Protein AF-A0A3M0Y3H7-F1 (afdb_monomer_lite)

Secondary structure (DSSP, 8-state):
-HHHHHHHHHHHHHHHHHHHHHHHHHHTT-HHHHHHHHHHHHHHHHHHIIIIIHHHHHHHHHHHHTTT--SHHHHHHHHHHHHHHHHHTT-HHHHHHHHHHHHHHHHHHHSSS-HHHHHHHHHHHHHHHHTS-HHHHHHHHHS-HHHHHHHHHHHHHHT--HHHHHHHHHHHTSTT-GGGGS-HHHHHHHHHHHHHHEE-TT-SSEEE----TT-TTSHHHHHHHTT-BEE---TTHHHHHHHHHHHTT--TTHHIIIIIHHHHHHHHHHT--EEESS-TT-TTTSSSSHHHHHHHHHHHTT-EE--SS-EEETTEEEEEEE---

Sequence (325 aa):
MRGGIDGYAYGLRSTWELVRNTGSSLVRGDWEGVRRYGGALLEGVVKGWVWGGIRTAVQLAWGAVKMSTPIGLFETVPAWWHAIQDARAGKRGGWDVALTSLFLAANLLGIYGGVNYGVKTANEFRAFSDTLSPAAQSQYISLNTLEQFRLFRTVRAVDAPPEAVEFYLEQTARPGSPLGELPMAEALRVSTLARQAVQNPQAEAVLIGKYFKNSSLSYEQLGEDLTYTHLNLKEPYWGEFKGIVSEYNLGEGTWWELVNRPFIEEVAQSGKPVYVNVNPEDPVAFGTGNLHSEIQLLQEFGYELVSEQPVTVNGVELWIMMPPK

Structure (mmCIF, N/CA/C/O backbone):
data_AF-A0A3M0Y3H7-F1
#
_entry.id   AF-A0A3M0Y3H7-F1
#
loop_
_atom_site.group_PDB
_atom_site.id
_atom_site.type_symbol
_atom_site.label_atom_id
_atom_site.label_alt_id
_atom_site.label_comp_id
_atom_site.label_asym_id
_atom_site.label_entity_id
_atom_site.label_seq_id
_atom_site.pdbx_PDB_ins_code
_atom_site.Cartn_x
_atom_site.Cartn_y
_atom_site.Cartn_z
_atom_site.occupancy
_atom_site.B_iso_or_equiv
_atom_site.auth_seq_id
_atom_site.auth_comp_id
_atom_site.auth_asym_id
_atom_site.auth_atom_id
_atom_site.pdbx_PDB_model_num
ATOM 1 N N . MET A 1 1 ? 22.319 -12.875 -53.714 1.00 41.34 1 MET A N 1
ATOM 2 C CA . MET A 1 1 ? 21.806 -13.096 -52.340 1.00 41.34 1 MET A CA 1
ATOM 3 C C . MET A 1 1 ? 22.890 -13.010 -51.260 1.00 41.34 1 MET A C 1
ATOM 5 O O . MET A 1 1 ? 22.633 -12.332 -50.280 1.00 41.34 1 MET A O 1
ATOM 9 N N . ARG A 1 2 ? 24.101 -13.581 -51.422 1.00 35.47 2 ARG A N 1
ATOM 10 C CA . ARG A 1 2 ? 25.180 -13.492 -50.401 1.00 35.47 2 ARG A CA 1
ATOM 11 C C . ARG A 1 2 ? 25.589 -12.056 -50.008 1.00 35.47 2 ARG A C 1
ATOM 13 O O . ARG A 1 2 ? 25.591 -11.746 -48.829 1.00 35.47 2 ARG A O 1
ATOM 20 N N . GLY A 1 3 ? 25.759 -11.140 -50.968 1.00 39.97 3 GLY A N 1
ATOM 21 C CA . GLY A 1 3 ? 26.121 -9.740 -50.666 1.00 39.97 3 GLY A CA 1
ATOM 22 C C . GLY A 1 3 ? 25.066 -8.918 -49.904 1.00 39.97 3 GLY A C 1
ATOM 23 O O . GLY A 1 3 ? 25.398 -7.890 -49.326 1.00 39.97 3 GLY A O 1
ATOM 24 N N . GLY A 1 4 ? 23.804 -9.366 -49.864 1.00 41.66 4 GLY A N 1
ATOM 25 C CA . GLY A 1 4 ? 22.752 -8.693 -49.090 1.00 41.66 4 GLY A CA 1
ATOM 26 C C . GLY A 1 4 ? 22.812 -9.014 -47.594 1.00 41.66 4 GLY A C 1
ATOM 27 O O . GLY A 1 4 ? 22.519 -8.152 -46.772 1.00 41.66 4 GLY A O 1
ATOM 28 N N . ILE A 1 5 ? 23.234 -10.232 -47.240 1.00 44.34 5 ILE A N 1
ATOM 29 C CA . ILE A 1 5 ? 23.343 -10.686 -45.846 1.00 44.34 5 ILE A CA 1
ATOM 30 C C . ILE A 1 5 ? 24.574 -10.060 -45.185 1.00 44.34 5 ILE A C 1
ATOM 32 O O . ILE A 1 5 ? 24.475 -9.557 -44.069 1.00 44.34 5 ILE A O 1
ATOM 36 N N . ASP A 1 6 ? 25.699 -10.001 -45.900 1.00 46.72 6 ASP A N 1
ATOM 37 C CA . ASP A 1 6 ? 26.927 -9.379 -45.392 1.00 46.72 6 ASP A CA 1
ATOM 38 C C . ASP A 1 6 ? 26.764 -7.860 -45.220 1.00 46.72 6 ASP A C 1
ATOM 40 O O . ASP A 1 6 ? 27.193 -7.295 -44.213 1.00 46.72 6 ASP A O 1
ATOM 44 N N . GLY A 1 7 ? 26.055 -7.201 -46.147 1.00 48.38 7 GLY A N 1
ATOM 45 C CA . GLY A 1 7 ? 25.697 -5.785 -46.023 1.00 48.38 7 GLY A CA 1
ATOM 46 C C . GLY A 1 7 ? 24.754 -5.504 -44.847 1.00 48.38 7 GLY A C 1
ATOM 47 O O . GLY A 1 7 ? 24.929 -4.514 -44.137 1.00 48.38 7 GLY A O 1
ATOM 48 N N . TYR A 1 8 ? 23.794 -6.399 -44.589 1.00 46.06 8 TYR A N 1
ATOM 49 C CA . TYR A 1 8 ? 22.890 -6.299 -43.441 1.00 46.06 8 TYR A CA 1
ATOM 50 C C . TYR A 1 8 ? 23.621 -6.522 -42.107 1.00 46.06 8 TYR A C 1
ATOM 52 O O . TYR A 1 8 ? 23.458 -5.737 -41.173 1.00 46.06 8 TYR A O 1
ATOM 60 N N . ALA A 1 9 ? 24.490 -7.534 -42.028 1.00 53.25 9 ALA A N 1
ATOM 61 C CA . ALA A 1 9 ? 25.303 -7.807 -40.844 1.00 53.25 9 ALA A CA 1
ATOM 62 C C . ALA A 1 9 ? 26.287 -6.664 -40.539 1.00 53.25 9 ALA A C 1
ATOM 64 O O . ALA A 1 9 ? 26.472 -6.301 -39.375 1.00 53.25 9 ALA A O 1
ATOM 65 N N . TYR A 1 10 ? 26.879 -6.059 -41.574 1.00 59.78 10 TYR A N 1
ATOM 66 C CA . TYR A 1 10 ? 27.722 -4.872 -41.434 1.00 59.78 10 TYR A CA 1
ATOM 67 C C . TYR A 1 10 ? 26.925 -3.660 -40.932 1.00 59.78 10 TYR A C 1
ATOM 69 O O . TYR A 1 10 ? 27.358 -2.988 -39.996 1.00 59.78 10 TYR A O 1
ATOM 77 N N . GLY A 1 11 ? 25.737 -3.418 -41.497 1.00 57.94 11 GLY A N 1
ATOM 78 C CA . GLY A 1 11 ? 24.840 -2.345 -41.059 1.00 57.94 11 GLY A CA 1
ATOM 79 C C . GLY A 1 11 ? 24.385 -2.495 -39.605 1.00 57.94 11 GLY A C 1
ATOM 80 O O . GLY A 1 11 ? 24.349 -1.512 -38.865 1.00 57.94 11 GLY A O 1
ATOM 81 N N . LEU A 1 12 ? 24.096 -3.721 -39.161 1.00 52.88 12 LEU A N 1
ATOM 82 C CA . LEU A 1 12 ? 23.744 -3.992 -37.766 1.00 52.88 12 LEU A CA 1
ATOM 83 C C . LEU A 1 12 ? 24.922 -3.766 -36.814 1.00 52.88 12 LEU A C 1
ATOM 85 O O . LEU A 1 12 ? 24.739 -3.132 -35.776 1.00 52.88 12 LEU A O 1
ATOM 89 N N . ARG A 1 13 ? 26.131 -4.228 -37.160 1.00 66.31 13 ARG A N 1
ATOM 90 C CA . ARG A 1 13 ? 27.322 -4.016 -36.318 1.00 66.31 13 ARG A CA 1
ATOM 91 C C . ARG A 1 13 ? 27.696 -2.542 -36.206 1.00 66.31 13 ARG A C 1
ATOM 93 O O . ARG A 1 13 ? 27.955 -2.080 -35.100 1.00 66.31 13 ARG A O 1
ATOM 100 N N . SER A 1 14 ? 27.673 -1.800 -37.312 1.00 66.00 14 SER A N 1
ATOM 101 C CA . SER A 1 14 ? 27.996 -0.368 -37.295 1.00 66.00 14 SER A CA 1
ATOM 102 C C . SER A 1 14 ? 26.956 0.440 -36.517 1.00 66.00 14 SER A C 1
ATOM 104 O O . SER A 1 14 ? 27.318 1.299 -35.715 1.00 66.00 14 SER A O 1
ATOM 106 N N . THR A 1 15 ? 25.669 0.113 -36.666 1.00 60.84 15 THR A N 1
ATOM 107 C CA . THR A 1 15 ? 24.594 0.722 -35.866 1.00 60.84 15 THR A CA 1
ATOM 108 C C . THR A 1 15 ? 24.776 0.404 -34.382 1.00 60.84 15 THR A C 1
ATOM 110 O O . THR A 1 15 ? 24.681 1.301 -33.549 1.00 60.84 15 THR A O 1
ATOM 113 N N . TRP A 1 16 ? 25.099 -0.846 -34.040 1.00 61.81 16 TRP A N 1
ATOM 114 C CA . TRP A 1 16 ? 25.337 -1.261 -32.658 1.00 61.81 16 TRP A CA 1
ATOM 115 C C . TRP A 1 16 ? 26.520 -0.529 -32.016 1.00 61.81 16 TRP A C 1
ATOM 117 O O . TRP A 1 16 ? 26.407 -0.038 -30.894 1.00 61.81 16 TRP A O 1
ATOM 127 N N . GLU A 1 17 ? 27.638 -0.392 -32.729 1.00 68.88 17 GLU A N 1
ATOM 128 C CA . GLU A 1 17 ? 28.798 0.363 -32.245 1.00 68.88 17 GLU A CA 1
ATOM 129 C C . GLU A 1 17 ? 28.470 1.845 -32.033 1.00 68.88 17 GLU A C 1
ATOM 131 O O . GLU A 1 17 ? 28.849 2.419 -31.010 1.00 68.88 17 GLU A O 1
ATOM 136 N N . LEU A 1 18 ? 27.712 2.455 -32.946 1.00 69.81 18 LEU A N 1
ATOM 137 C CA . LEU A 1 18 ? 27.278 3.847 -32.824 1.00 69.81 18 LEU A CA 1
ATOM 138 C C . LEU A 1 18 ? 26.306 4.050 -31.651 1.00 69.81 18 LEU A C 1
ATOM 140 O O . LEU A 1 18 ? 26.455 5.024 -30.910 1.00 69.81 18 LEU A O 1
ATOM 144 N N . VAL A 1 19 ? 25.371 3.119 -31.422 1.00 62.28 19 VAL A N 1
ATOM 145 C CA . VAL A 1 19 ? 24.472 3.133 -30.253 1.00 62.28 19 VAL A CA 1
ATOM 146 C C . VAL A 1 19 ? 25.280 2.994 -28.966 1.00 62.28 19 VAL A C 1
ATOM 148 O O . VAL A 1 19 ? 25.107 3.796 -28.048 1.00 62.28 19 VAL A O 1
ATOM 151 N N . ARG A 1 20 ? 26.211 2.032 -28.905 1.00 70.62 20 ARG A N 1
ATOM 152 C CA . ARG A 1 20 ? 27.060 1.801 -27.727 1.00 70.62 20 ARG A CA 1
ATOM 153 C C . ARG A 1 20 ? 27.906 3.026 -27.388 1.00 70.62 20 ARG A C 1
ATOM 155 O O . ARG A 1 20 ? 27.990 3.410 -26.223 1.00 70.62 20 ARG A O 1
ATOM 162 N N . ASN A 1 21 ? 28.514 3.648 -28.394 1.00 68.75 21 ASN A N 1
ATOM 163 C CA . ASN A 1 21 ? 29.375 4.812 -28.199 1.00 68.75 21 ASN A CA 1
ATOM 164 C C . ASN A 1 21 ? 28.558 6.060 -27.831 1.00 68.75 21 ASN A C 1
ATOM 166 O O . ASN A 1 21 ? 28.952 6.787 -26.923 1.00 68.75 21 ASN A O 1
ATOM 170 N N . THR A 1 22 ? 27.382 6.258 -28.439 1.00 61.72 22 THR A N 1
ATOM 171 C CA . THR A 1 22 ? 26.454 7.340 -28.056 1.00 61.72 22 THR A CA 1
ATOM 172 C C . THR A 1 22 ? 25.978 7.177 -26.612 1.00 61.72 22 THR A C 1
ATOM 174 O O . THR A 1 22 ? 26.047 8.125 -25.833 1.00 61.72 22 THR A O 1
ATOM 177 N N . GLY A 1 23 ? 25.564 5.965 -26.225 1.00 54.91 23 GLY A N 1
ATOM 178 C CA . GLY A 1 23 ? 25.144 5.659 -24.858 1.00 54.91 23 GLY A CA 1
ATOM 179 C C . GLY A 1 23 ? 26.274 5.847 -23.843 1.00 54.91 23 GLY A C 1
ATOM 180 O O . GLY A 1 23 ? 26.067 6.461 -22.800 1.00 54.91 23 GLY A O 1
ATOM 181 N N . SER A 1 24 ? 27.494 5.404 -24.168 1.00 64.25 24 SER A N 1
ATOM 182 C CA . SER A 1 24 ? 28.661 5.616 -23.303 1.00 64.25 24 SER A CA 1
ATOM 183 C C . SER A 1 24 ? 29.018 7.096 -23.138 1.00 64.25 24 SER A C 1
ATOM 185 O O . SER A 1 24 ? 29.444 7.475 -22.048 1.00 64.25 24 SER A O 1
ATOM 187 N N . SER A 1 25 ? 28.890 7.921 -24.182 1.00 60.09 25 SER A N 1
ATOM 188 C CA . SER A 1 25 ? 29.121 9.369 -24.081 1.00 60.09 25 SER A CA 1
ATOM 189 C C . SER A 1 25 ? 28.025 10.057 -23.265 1.00 60.09 25 SER A C 1
ATOM 191 O O . SER A 1 25 ? 28.337 10.921 -22.451 1.00 60.09 25 SER A O 1
ATOM 193 N N . LEU A 1 26 ? 26.767 9.620 -23.396 1.00 49.59 26 LEU A N 1
ATOM 194 C CA . LEU A 1 26 ? 25.648 10.130 -22.598 1.00 49.59 26 LEU A CA 1
ATOM 195 C C . LEU A 1 26 ? 25.860 9.872 -21.097 1.00 49.59 26 LEU A C 1
ATOM 197 O O . LEU A 1 26 ? 25.744 10.792 -20.294 1.00 49.59 26 LEU A O 1
ATOM 201 N N . VAL A 1 27 ? 26.261 8.649 -20.727 1.00 54.19 27 VAL A N 1
ATOM 202 C CA . VAL A 1 27 ? 26.560 8.271 -19.330 1.00 54.19 27 VAL A CA 1
ATOM 203 C C . VAL A 1 27 ? 27.717 9.090 -18.744 1.00 54.19 27 VAL A C 1
ATOM 205 O O . VAL A 1 27 ? 27.737 9.357 -17.547 1.00 54.19 27 VAL A O 1
ATOM 208 N N . ARG A 1 28 ? 28.678 9.512 -19.573 1.00 69.12 28 ARG A N 1
ATOM 209 C CA . ARG A 1 28 ? 29.835 10.319 -19.147 1.00 69.12 28 ARG A CA 1
ATOM 210 C C . ARG A 1 28 ? 29.590 11.832 -19.192 1.00 69.12 28 ARG A C 1
ATOM 212 O O . ARG A 1 28 ? 30.503 12.582 -18.865 1.00 69.12 28 ARG A O 1
ATOM 219 N N . GLY A 1 29 ? 28.412 12.287 -19.627 1.00 63.41 29 GLY A N 1
ATOM 220 C CA . GLY A 1 29 ? 28.133 13.713 -19.843 1.00 63.41 29 GLY A CA 1
ATOM 221 C C . GLY A 1 29 ? 28.930 14.345 -20.996 1.00 63.41 29 GLY A C 1
ATOM 222 O O . GLY A 1 29 ? 29.037 15.567 -21.078 1.00 63.41 29 GLY A O 1
ATOM 223 N N . ASP A 1 30 ? 29.493 13.530 -21.891 1.00 79.69 30 ASP A N 1
ATOM 224 C CA . ASP A 1 30 ? 30.275 13.964 -23.052 1.00 79.69 30 ASP A CA 1
ATOM 225 C C . ASP A 1 30 ? 29.341 14.343 -24.214 1.00 79.69 30 ASP A C 1
ATOM 227 O O . ASP A 1 30 ? 29.056 13.555 -25.120 1.00 79.69 30 ASP A O 1
ATOM 231 N N . TRP A 1 31 ? 28.826 15.572 -24.176 1.00 65.75 31 TRP A N 1
ATOM 232 C CA . TRP A 1 31 ? 27.871 16.078 -25.168 1.00 65.75 31 TRP A CA 1
ATOM 233 C C . TRP A 1 31 ? 28.450 16.216 -26.578 1.00 65.75 31 TRP A C 1
ATOM 235 O O . TRP A 1 31 ? 27.705 16.139 -27.560 1.00 65.75 31 TRP A O 1
ATOM 245 N N . GLU A 1 32 ? 29.762 16.400 -26.703 1.00 66.44 32 GLU A N 1
ATOM 246 C CA . GLU A 1 32 ? 30.432 16.438 -28.001 1.00 66.44 32 GLU A CA 1
ATOM 247 C C . GLU A 1 32 ? 30.491 15.032 -28.613 1.00 66.44 32 GLU A C 1
ATOM 249 O O . GLU A 1 32 ? 30.155 14.854 -29.788 1.00 66.44 32 GLU A O 1
ATOM 254 N N . GLY A 1 33 ? 30.767 14.013 -27.794 1.00 65.50 33 GLY A N 1
ATOM 255 C CA . GLY A 1 33 ? 30.616 12.606 -28.159 1.00 65.50 33 GLY A CA 1
ATOM 256 C C . GLY A 1 33 ? 29.177 12.227 -28.512 1.00 65.50 33 GLY A C 1
ATOM 257 O O . GLY A 1 33 ? 28.956 11.585 -29.540 1.00 65.50 33 GLY A O 1
ATOM 258 N N . VAL A 1 34 ? 28.178 12.684 -27.748 1.00 53.88 34 VAL A N 1
ATOM 259 C CA . VAL A 1 34 ? 26.753 12.464 -28.078 1.00 53.88 34 VAL A CA 1
ATOM 260 C C . VAL A 1 34 ? 26.401 13.085 -29.430 1.00 53.88 34 VAL A C 1
ATOM 262 O O . VAL A 1 34 ? 25.769 12.426 -30.255 1.00 53.88 34 VAL A O 1
ATOM 265 N N . ARG A 1 35 ? 26.843 14.317 -29.716 1.00 63.25 35 ARG A N 1
ATOM 266 C CA . ARG A 1 35 ? 26.613 14.951 -31.027 1.00 63.25 35 ARG A CA 1
ATOM 267 C C . ARG A 1 35 ? 27.324 14.215 -32.154 1.00 63.25 35 ARG A C 1
ATOM 269 O O . ARG A 1 35 ? 26.733 14.021 -33.214 1.00 63.25 35 ARG A O 1
ATOM 276 N N . ARG A 1 36 ? 28.568 13.789 -31.937 1.00 70.38 36 ARG A N 1
ATOM 277 C CA . ARG A 1 36 ? 29.383 13.108 -32.948 1.00 70.38 36 ARG A CA 1
ATOM 278 C C . ARG A 1 36 ? 28.842 11.719 -33.275 1.00 70.38 36 ARG A C 1
ATOM 280 O O . ARG A 1 36 ? 28.578 11.426 -34.439 1.00 70.38 36 ARG A O 1
ATOM 287 N N . TYR A 1 37 ? 28.661 10.873 -32.264 1.00 71.19 37 TYR A N 1
ATOM 288 C CA . TYR A 1 37 ? 28.195 9.499 -32.450 1.00 71.19 37 TYR A CA 1
ATOM 289 C C . TYR A 1 37 ? 26.692 9.440 -32.715 1.00 71.19 37 TYR A C 1
ATOM 291 O O . TYR A 1 37 ? 26.279 8.688 -33.590 1.00 71.19 37 TYR A O 1
ATOM 299 N N . GLY A 1 38 ? 25.888 10.286 -32.065 1.00 56.94 38 GLY A N 1
ATOM 300 C CA . GLY A 1 38 ? 24.453 10.405 -32.329 1.00 56.94 38 GLY A CA 1
ATOM 301 C C . GLY A 1 38 ? 24.157 11.013 -33.702 1.00 56.94 3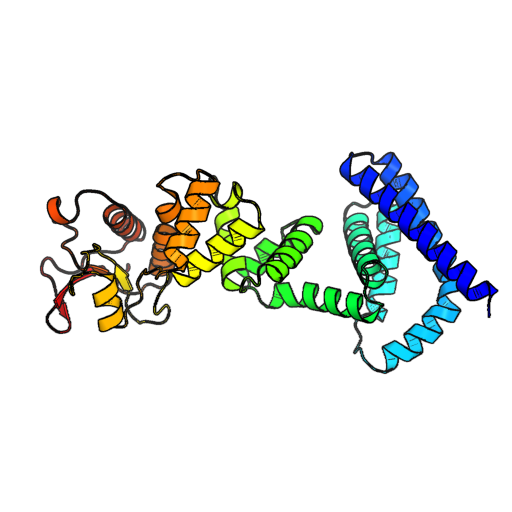8 GLY A C 1
ATOM 302 O O . GLY A 1 38 ? 23.254 10.553 -34.397 1.00 56.94 38 GLY A O 1
ATOM 303 N N . GLY A 1 39 ? 24.959 11.984 -34.149 1.00 62.41 39 GLY A N 1
ATOM 304 C CA . GLY A 1 39 ? 24.901 12.528 -35.507 1.00 62.41 39 GLY A CA 1
ATOM 305 C C . GLY A 1 39 ? 25.262 11.485 -36.565 1.00 62.41 39 GLY A C 1
ATOM 306 O O . GLY A 1 39 ? 24.512 11.315 -37.523 1.00 62.41 39 GLY A O 1
ATOM 307 N N . ALA A 1 40 ? 26.343 10.729 -36.352 1.00 67.12 40 ALA A N 1
ATOM 308 C CA . ALA A 1 40 ? 26.750 9.630 -37.230 1.00 67.12 40 ALA A CA 1
ATOM 309 C C . ALA A 1 40 ? 25.758 8.453 -37.215 1.00 67.12 40 ALA A C 1
ATOM 311 O O . ALA A 1 40 ? 25.533 7.832 -38.250 1.00 67.12 40 ALA A O 1
ATOM 312 N N . LEU A 1 41 ? 25.126 8.170 -36.074 1.00 58.62 41 LEU A N 1
ATOM 313 C CA . LEU A 1 41 ? 24.042 7.198 -35.944 1.00 58.62 41 LEU A CA 1
ATOM 314 C C . LEU A 1 41 ? 22.824 7.641 -36.752 1.00 58.62 41 LEU A C 1
ATOM 316 O O . LEU A 1 41 ? 22.318 6.871 -37.557 1.00 58.62 41 LEU A O 1
ATOM 320 N N . LEU A 1 42 ? 22.386 8.890 -36.596 1.00 54.84 42 LEU A N 1
ATOM 321 C CA . LEU A 1 42 ? 21.275 9.448 -37.367 1.00 54.84 42 LEU A CA 1
ATOM 322 C C . LEU A 1 42 ? 21.591 9.483 -38.860 1.00 54.84 42 LEU A C 1
ATOM 324 O O . LEU A 1 42 ? 20.747 9.134 -39.675 1.00 54.84 42 LEU A O 1
ATOM 328 N N . GLU A 1 43 ? 22.798 9.882 -39.240 1.00 55.62 43 GLU A N 1
ATOM 329 C CA . GLU A 1 43 ? 23.212 9.943 -40.637 1.00 55.62 43 GLU A CA 1
ATOM 330 C C . GLU A 1 43 ? 23.395 8.548 -41.248 1.00 55.62 43 GLU A C 1
ATOM 332 O O . GLU A 1 43 ? 22.983 8.334 -42.384 1.00 55.62 43 GLU A O 1
ATOM 337 N N . GLY A 1 44 ? 23.936 7.586 -40.500 1.00 54.47 44 GLY A N 1
ATOM 338 C CA . GLY A 1 44 ? 24.099 6.192 -40.914 1.00 54.47 44 GLY A CA 1
ATOM 339 C C . GLY A 1 44 ? 22.775 5.433 -40.984 1.00 54.47 44 GLY A C 1
ATOM 340 O O . GLY A 1 44 ? 22.542 4.700 -41.944 1.00 54.47 44 GLY A O 1
ATOM 341 N N . VAL A 1 45 ? 21.866 5.665 -40.033 1.00 52.75 45 VAL A N 1
ATOM 342 C CA . VAL A 1 45 ? 20.500 5.129 -40.059 1.00 52.75 45 VAL A CA 1
ATOM 343 C C . VAL A 1 45 ? 19.727 5.767 -41.208 1.00 52.75 45 VAL A C 1
ATOM 345 O O . VAL A 1 45 ? 19.192 5.041 -42.033 1.00 52.75 45 VAL A O 1
ATOM 348 N N . VAL A 1 46 ? 19.735 7.093 -41.362 1.00 46.19 46 VAL A N 1
ATOM 349 C CA . VAL A 1 46 ? 19.027 7.760 -42.467 1.00 46.19 46 VAL A CA 1
ATOM 350 C C . VAL A 1 46 ? 19.620 7.363 -43.817 1.00 46.19 46 VAL A C 1
ATOM 352 O O . VAL A 1 46 ? 18.870 6.959 -44.691 1.00 46.19 46 VAL A O 1
ATOM 355 N N . LYS A 1 47 ? 20.940 7.395 -44.024 1.00 46.94 47 LYS A N 1
ATOM 356 C CA . LYS A 1 47 ? 21.533 7.036 -45.325 1.00 46.94 47 LYS A CA 1
ATOM 357 C C . LYS A 1 47 ? 21.445 5.536 -45.609 1.00 46.94 47 LYS A C 1
ATOM 359 O O . LYS A 1 47 ? 21.074 5.164 -46.718 1.00 46.94 47 LYS A O 1
ATOM 364 N N . GLY A 1 48 ? 21.719 4.676 -44.629 1.00 48.44 48 GLY A N 1
ATOM 365 C CA . GLY A 1 48 ? 21.646 3.219 -44.776 1.00 48.44 48 GLY A CA 1
ATOM 366 C C . GLY A 1 48 ? 20.216 2.708 -44.972 1.00 48.44 48 GLY A C 1
ATOM 367 O O . GLY A 1 48 ? 19.974 1.847 -45.823 1.00 48.44 48 GLY A O 1
ATOM 368 N N . TRP A 1 49 ? 19.243 3.286 -44.262 1.00 44.12 49 TRP A N 1
ATOM 369 C CA . TRP A 1 49 ? 17.836 2.945 -44.449 1.00 44.12 49 TRP A CA 1
ATOM 370 C C . TRP A 1 49 ? 17.261 3.587 -45.705 1.00 44.12 49 TRP A C 1
ATOM 372 O O . TRP A 1 49 ? 16.605 2.878 -46.454 1.00 44.12 49 TRP A O 1
ATOM 382 N N . VAL A 1 50 ? 17.558 4.851 -46.021 1.00 41.88 50 VAL A N 1
ATOM 383 C CA . VAL A 1 50 ? 17.024 5.499 -47.234 1.00 41.88 50 VAL A CA 1
ATOM 384 C C . VAL A 1 50 ? 17.558 4.860 -48.518 1.00 41.88 50 VAL A C 1
ATOM 386 O O . VAL A 1 50 ? 16.795 4.711 -49.469 1.00 41.88 50 VAL A O 1
ATOM 389 N N . TRP A 1 51 ? 18.818 4.409 -48.544 1.00 40.94 51 TRP A N 1
ATOM 390 C CA . TRP A 1 51 ? 19.414 3.838 -49.760 1.00 40.94 51 TRP A CA 1
ATOM 391 C C . TRP A 1 51 ? 19.394 2.304 -49.853 1.00 40.94 51 TRP A C 1
ATOM 393 O O . TRP A 1 51 ? 19.306 1.780 -50.962 1.00 40.94 51 TRP A O 1
ATOM 403 N N . GLY A 1 52 ? 19.438 1.564 -48.738 1.00 39.66 52 GLY A N 1
ATOM 404 C CA . GLY A 1 52 ? 19.423 0.088 -48.744 1.00 39.66 52 GLY A CA 1
ATOM 405 C C . GLY A 1 52 ? 18.188 -0.545 -48.089 1.00 39.66 52 GLY A C 1
ATOM 406 O O . GLY A 1 52 ? 17.687 -1.579 -48.546 1.00 39.66 52 GLY A O 1
ATOM 407 N N . GLY A 1 53 ? 17.667 0.087 -47.035 1.00 38.31 53 GLY A N 1
ATOM 408 C CA . GLY A 1 53 ? 16.543 -0.411 -46.235 1.00 38.31 53 GLY A CA 1
ATOM 409 C C . GLY A 1 53 ? 15.162 -0.137 -46.837 1.00 38.31 53 GLY A C 1
ATOM 410 O O . GLY A 1 53 ? 14.306 -1.011 -46.802 1.00 38.31 53 GLY A O 1
ATOM 411 N N . ILE A 1 54 ? 14.924 1.009 -47.475 1.00 41.09 54 ILE A N 1
ATOM 412 C CA . ILE A 1 54 ? 13.591 1.402 -47.962 1.00 41.09 54 ILE A CA 1
ATOM 413 C C . ILE A 1 54 ? 13.109 0.528 -49.126 1.00 41.09 54 ILE A C 1
ATOM 415 O O . ILE A 1 54 ? 11.925 0.506 -49.414 1.00 41.09 54 ILE A O 1
ATOM 419 N N . ARG A 1 55 ? 13.963 -0.264 -49.780 1.00 37.81 55 ARG A N 1
ATOM 420 C CA . ARG A 1 55 ? 13.489 -1.242 -50.777 1.00 37.81 55 ARG A CA 1
ATOM 421 C C . ARG A 1 55 ? 13.294 -2.636 -50.188 1.00 37.81 55 ARG A C 1
ATOM 423 O O . ARG A 1 55 ? 12.301 -3.287 -50.489 1.00 37.81 55 ARG A O 1
ATOM 430 N N . THR A 1 56 ? 14.194 -3.067 -49.306 1.00 39.25 56 THR A N 1
ATOM 431 C CA . THR A 1 56 ? 14.214 -4.441 -48.772 1.00 39.25 56 THR A CA 1
ATOM 432 C C . THR A 1 56 ? 13.439 -4.565 -47.459 1.00 39.25 56 THR A C 1
ATOM 434 O O . THR A 1 56 ? 12.639 -5.481 -47.298 1.00 39.25 56 THR A O 1
ATOM 437 N N . ALA A 1 57 ? 13.604 -3.609 -46.543 1.00 37.94 57 ALA A N 1
ATOM 438 C CA . ALA A 1 57 ? 12.826 -3.501 -45.314 1.00 37.94 57 ALA A CA 1
ATOM 439 C C . ALA A 1 57 ? 11.419 -2.959 -45.575 1.00 37.94 57 ALA A C 1
ATOM 441 O O . ALA A 1 57 ? 10.517 -3.401 -44.890 1.00 37.94 57 ALA A O 1
ATOM 442 N N . VAL A 1 58 ? 11.168 -2.112 -46.587 1.00 39.41 58 VAL A N 1
ATOM 443 C CA . VAL A 1 58 ? 9.771 -1.835 -46.988 1.00 39.41 58 VAL A CA 1
ATOM 444 C C . VAL A 1 58 ? 9.150 -3.067 -47.612 1.00 39.41 58 VAL A C 1
ATOM 446 O O . VAL A 1 58 ? 8.016 -3.323 -47.294 1.00 39.41 58 VAL A O 1
ATOM 449 N N . GLN A 1 59 ? 9.829 -3.902 -48.404 1.00 37.44 59 GLN A N 1
ATOM 450 C CA . GLN A 1 59 ? 9.190 -5.136 -48.898 1.00 37.44 59 GLN A CA 1
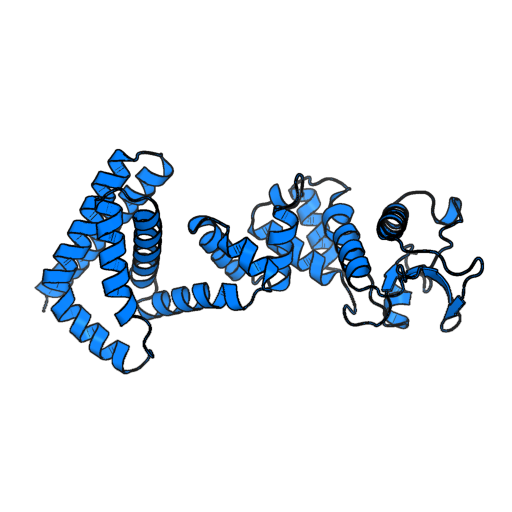ATOM 451 C C . GLN A 1 59 ? 8.955 -6.186 -47.797 1.00 37.44 59 GLN A C 1
ATOM 453 O O . GLN A 1 59 ? 7.893 -6.809 -47.774 1.00 37.44 59 GLN A O 1
ATOM 458 N N . LEU A 1 60 ? 9.885 -6.343 -46.848 1.00 38.22 60 LEU A N 1
ATOM 459 C CA . LEU A 1 60 ? 9.735 -7.264 -45.712 1.00 38.22 60 LEU A CA 1
ATOM 460 C C . LEU A 1 60 ? 8.765 -6.731 -44.640 1.00 38.22 60 LEU A C 1
ATOM 462 O O . LEU A 1 60 ? 7.947 -7.490 -44.125 1.00 38.22 60 LEU A O 1
ATOM 466 N N . ALA A 1 61 ? 8.780 -5.426 -44.354 1.00 37.97 61 ALA A N 1
ATOM 467 C CA . ALA A 1 61 ? 7.819 -4.777 -43.465 1.00 37.97 61 ALA A CA 1
ATOM 468 C C . ALA A 1 61 ? 6.454 -4.591 -44.138 1.00 37.97 61 ALA A C 1
ATOM 470 O O . ALA A 1 61 ? 5.456 -4.724 -43.462 1.00 37.97 61 ALA A O 1
ATOM 471 N N . TRP A 1 62 ? 6.347 -4.382 -45.451 1.00 36.44 62 TRP A N 1
ATOM 472 C CA . TRP A 1 62 ? 5.060 -4.333 -46.168 1.00 36.44 62 TRP A CA 1
ATOM 473 C C . TRP A 1 62 ? 4.365 -5.696 -46.189 1.00 36.44 62 TRP A C 1
ATOM 475 O O . TRP A 1 62 ? 3.138 -5.755 -46.132 1.00 36.44 62 TRP A O 1
ATOM 485 N N . GLY A 1 63 ? 5.137 -6.789 -46.208 1.00 35.25 63 GLY A N 1
ATOM 486 C CA . GLY A 1 63 ? 4.621 -8.147 -46.020 1.00 35.25 63 GLY A CA 1
ATOM 487 C C . GLY A 1 63 ? 4.151 -8.428 -44.587 1.00 35.25 63 GLY A C 1
ATOM 488 O O . GLY A 1 63 ? 3.105 -9.044 -44.407 1.00 35.25 63 GLY A O 1
ATOM 489 N N . ALA A 1 64 ? 4.877 -7.939 -43.575 1.00 36.97 64 ALA A N 1
ATOM 490 C CA . ALA A 1 64 ? 4.547 -8.159 -42.161 1.00 36.97 64 ALA A CA 1
ATOM 491 C C . ALA A 1 64 ? 3.478 -7.188 -41.606 1.00 36.97 64 ALA A C 1
ATOM 493 O O . ALA A 1 64 ? 2.622 -7.596 -40.830 1.00 36.97 64 ALA A O 1
ATOM 494 N N . VAL A 1 65 ? 3.474 -5.923 -42.038 1.00 36.59 65 VAL A N 1
ATOM 495 C CA . VAL A 1 65 ? 2.563 -4.849 -41.589 1.00 36.59 65 VAL A CA 1
ATOM 496 C C . VAL A 1 65 ? 1.164 -4.996 -42.192 1.00 36.59 65 VAL A C 1
ATOM 498 O O . VAL A 1 65 ? 0.186 -4.665 -41.530 1.00 36.59 65 VAL A O 1
ATOM 501 N N . LYS A 1 66 ? 1.022 -5.579 -43.394 1.00 35.34 66 LYS A N 1
ATOM 502 C CA . LYS A 1 66 ? -0.305 -5.892 -43.958 1.00 35.34 66 LYS A CA 1
ATOM 503 C C . LYS A 1 66 ? -1.086 -6.947 -43.167 1.00 35.34 66 LYS A C 1
ATOM 505 O O . LYS A 1 66 ? -2.289 -7.053 -43.380 1.00 35.34 66 LYS A O 1
ATOM 510 N N . MET A 1 67 ? -0.435 -7.724 -42.298 1.00 34.00 67 MET A N 1
ATOM 511 C CA . MET A 1 67 ? -1.095 -8.811 -41.569 1.00 34.00 67 MET A CA 1
ATOM 512 C C . MET A 1 67 ? -1.420 -8.501 -40.101 1.00 34.00 67 MET A C 1
ATOM 514 O O . MET A 1 67 ? -2.146 -9.292 -39.507 1.00 34.00 67 MET A O 1
ATOM 518 N N . SER A 1 68 ? -0.924 -7.415 -39.485 1.00 35.03 68 SER A N 1
ATOM 519 C CA . SER A 1 68 ? -1.012 -7.328 -38.012 1.00 35.03 68 SER A CA 1
ATOM 520 C C . SER A 1 68 ? -1.042 -5.954 -37.331 1.00 35.03 68 SER A C 1
ATOM 522 O O . SER A 1 68 ? -1.052 -5.936 -36.102 1.00 35.03 68 SER A O 1
ATOM 524 N N . THR A 1 69 ? -1.125 -4.809 -38.018 1.00 34.91 69 THR A N 1
ATOM 525 C CA . THR A 1 69 ? -1.293 -3.523 -37.299 1.00 34.91 69 THR A CA 1
ATOM 526 C C . THR A 1 69 ? -2.294 -2.560 -37.944 1.00 34.91 69 THR A C 1
ATOM 528 O O . THR A 1 69 ? -2.110 -2.153 -39.092 1.00 34.91 69 THR A O 1
ATOM 531 N N . PRO A 1 70 ? -3.322 -2.102 -37.200 1.00 35.28 70 PRO A N 1
ATOM 532 C CA . PRO A 1 70 ? -4.067 -0.908 -37.559 1.00 35.28 70 PRO A CA 1
ATOM 533 C C . PRO A 1 70 ? -3.237 0.347 -37.207 1.00 35.28 70 PRO A C 1
ATOM 535 O O . PRO A 1 70 ? -2.967 0.645 -36.048 1.00 35.28 70 PRO A O 1
ATOM 538 N N . ILE A 1 71 ? -2.840 1.084 -38.246 1.00 39.31 71 ILE A N 1
ATOM 539 C CA . ILE A 1 71 ? -2.752 2.561 -38.322 1.00 39.31 71 ILE A CA 1
ATOM 540 C C . ILE A 1 71 ? -1.595 3.310 -37.602 1.00 39.31 71 ILE A C 1
ATOM 542 O O . ILE A 1 71 ? -1.159 4.331 -38.121 1.00 39.31 71 ILE A O 1
ATOM 546 N N . GLY A 1 72 ? -0.958 2.830 -36.532 1.00 38.34 72 GLY A N 1
ATOM 547 C CA . GLY A 1 72 ? -0.048 3.705 -35.748 1.00 38.34 72 GLY A CA 1
ATOM 548 C C . GLY A 1 72 ? 1.365 4.022 -36.296 1.00 38.34 72 GLY A C 1
ATOM 549 O O . GLY A 1 72 ? 1.987 4.985 -35.857 1.00 38.34 72 GLY A O 1
ATOM 550 N N . LEU A 1 73 ? 1.935 3.231 -37.214 1.00 39.12 73 LEU A N 1
ATOM 551 C CA . LEU A 1 73 ? 3.366 3.356 -37.573 1.00 39.12 73 LEU A CA 1
ATOM 552 C C . LEU A 1 73 ? 3.635 4.385 -38.688 1.00 39.12 73 LEU A C 1
ATOM 554 O O . LEU A 1 73 ? 4.700 5.001 -38.718 1.00 39.12 73 LEU A O 1
ATOM 558 N N . PHE A 1 74 ? 2.663 4.633 -39.569 1.00 36.75 74 PHE A N 1
ATOM 559 C CA . PHE A 1 74 ? 2.834 5.536 -40.714 1.00 36.75 74 PHE A CA 1
ATOM 560 C C . PHE A 1 74 ? 2.758 7.023 -40.339 1.00 36.75 74 PHE A C 1
ATOM 562 O O . PHE A 1 74 ? 3.405 7.839 -40.990 1.00 36.75 74 PHE A O 1
ATOM 569 N N . GLU A 1 75 ? 2.068 7.370 -39.252 1.00 40.22 75 GLU A N 1
ATOM 570 C CA . GLU A 1 75 ? 2.019 8.744 -38.726 1.00 40.22 75 GLU A CA 1
ATOM 571 C C . GLU A 1 75 ? 3.276 9.107 -37.915 1.00 40.22 75 GLU A C 1
ATOM 573 O O . GLU A 1 75 ? 3.662 10.273 -37.829 1.00 40.22 75 GLU A O 1
ATOM 578 N N . THR A 1 76 ? 3.985 8.105 -37.381 1.00 47.28 76 THR A N 1
ATOM 579 C CA . THR A 1 76 ? 5.197 8.331 -36.575 1.00 47.28 76 THR A CA 1
ATOM 580 C C . THR A 1 76 ? 6.441 8.657 -37.399 1.00 47.28 76 THR A C 1
ATOM 582 O O . THR A 1 76 ? 7.337 9.317 -36.887 1.00 47.28 76 THR A O 1
ATOM 585 N N . VAL A 1 77 ? 6.513 8.260 -38.675 1.00 46.53 77 VAL A N 1
ATOM 586 C CA . VAL A 1 77 ? 7.703 8.507 -39.514 1.00 46.53 77 VAL A CA 1
ATOM 587 C C . VAL A 1 77 ? 7.871 9.996 -39.874 1.00 46.53 77 VAL A C 1
ATOM 589 O O . VAL A 1 77 ? 8.981 10.510 -39.710 1.00 46.53 77 VAL A O 1
ATOM 592 N N . PRO A 1 78 ? 6.821 10.735 -40.292 1.00 50.31 78 PRO A N 1
ATOM 593 C CA . PRO A 1 78 ? 6.909 12.186 -40.471 1.00 50.31 78 PRO A CA 1
ATOM 594 C C . PRO A 1 78 ? 7.197 12.930 -39.161 1.00 50.31 78 PRO A C 1
ATOM 596 O O . PRO A 1 78 ? 8.051 13.815 -39.136 1.00 50.31 78 PRO A O 1
ATOM 599 N N . ALA A 1 79 ? 6.551 12.537 -38.057 1.00 50.88 79 ALA A N 1
ATOM 600 C CA . ALA A 1 79 ? 6.791 13.126 -36.737 1.00 50.88 79 ALA A CA 1
ATOM 601 C C . ALA A 1 79 ? 8.235 12.895 -36.253 1.00 50.88 79 ALA A C 1
ATOM 603 O O . ALA A 1 79 ? 8.874 13.804 -35.725 1.00 50.88 79 ALA A O 1
ATOM 604 N N . TRP A 1 80 ? 8.788 11.707 -36.508 1.00 53.53 80 TRP A N 1
ATOM 605 C CA . TRP A 1 80 ? 10.182 11.371 -36.226 1.00 53.53 80 TRP A CA 1
ATOM 606 C C . TRP A 1 80 ? 11.158 12.209 -37.052 1.00 53.53 80 TRP A C 1
ATOM 608 O O . TRP A 1 80 ? 12.154 12.710 -36.530 1.00 53.53 80 TRP A O 1
ATOM 618 N N . TRP A 1 81 ? 10.858 12.406 -38.335 1.00 57.03 81 TRP A N 1
ATOM 619 C CA . TRP A 1 81 ? 11.666 13.248 -39.209 1.00 57.03 81 TRP A CA 1
ATOM 620 C C . TRP A 1 81 ? 11.680 14.707 -38.741 1.00 57.03 81 TRP A C 1
ATOM 622 O O . TRP A 1 81 ? 12.753 15.308 -38.653 1.00 57.03 81 TRP A O 1
ATOM 632 N N . HIS A 1 82 ? 10.524 15.255 -38.360 1.00 58.31 82 HIS A N 1
ATOM 633 C CA . HIS A 1 82 ? 10.432 16.600 -37.792 1.00 58.31 82 HIS A CA 1
ATOM 634 C C . HIS A 1 82 ? 11.165 16.721 -36.450 1.00 58.31 82 HIS A C 1
ATOM 636 O O . HIS A 1 82 ? 11.913 17.676 -36.258 1.00 58.31 82 HIS A O 1
ATOM 642 N N . ALA A 1 83 ? 11.067 15.719 -35.573 1.00 55.34 83 ALA A N 1
ATOM 643 C CA . ALA A 1 83 ? 11.819 15.683 -34.320 1.00 55.34 83 ALA A CA 1
ATOM 644 C C . ALA A 1 83 ? 13.341 15.658 -34.535 1.00 55.34 83 ALA A C 1
ATOM 646 O O . ALA A 1 83 ? 14.077 16.365 -33.848 1.00 55.34 83 ALA A O 1
ATOM 647 N N . ILE A 1 84 ? 13.830 14.903 -35.525 1.00 54.47 84 ILE A N 1
ATOM 648 C CA . ILE A 1 84 ? 15.252 14.896 -35.904 1.00 54.47 84 ILE A CA 1
ATOM 649 C C . ILE A 1 84 ? 15.682 16.252 -36.462 1.00 54.47 84 ILE A C 1
ATOM 651 O O . ILE A 1 84 ? 16.786 16.716 -36.171 1.00 54.47 84 ILE A O 1
ATOM 655 N N . GLN A 1 85 ? 14.839 16.890 -37.273 1.00 62.94 85 GLN A N 1
ATOM 656 C CA . GLN A 1 85 ? 15.113 18.230 -37.786 1.00 62.94 85 GLN A CA 1
ATOM 657 C C . GLN A 1 85 ? 15.174 19.259 -36.652 1.00 62.94 85 GLN A C 1
ATOM 659 O O . GLN A 1 85 ? 16.106 20.061 -36.612 1.00 62.94 85 GLN A O 1
ATOM 664 N N . ASP A 1 86 ? 14.258 19.182 -35.690 1.00 58.94 86 ASP A N 1
ATOM 665 C CA . ASP A 1 86 ? 14.246 20.038 -34.505 1.00 58.94 86 ASP A CA 1
ATOM 666 C C . ASP A 1 86 ? 15.456 19.786 -33.591 1.00 58.94 86 ASP A C 1
ATOM 668 O O . ASP A 1 86 ? 16.070 20.739 -33.105 1.00 58.94 86 ASP A O 1
ATOM 672 N N . ALA A 1 87 ? 15.873 18.526 -33.425 1.00 54.50 87 ALA A N 1
ATOM 673 C CA . ALA A 1 87 ? 17.090 18.158 -32.701 1.00 54.50 87 ALA A CA 1
ATOM 674 C C . ALA A 1 87 ? 18.352 18.717 -33.383 1.00 54.50 87 ALA A C 1
ATOM 676 O O . ALA A 1 87 ? 19.227 19.282 -32.718 1.00 54.50 87 ALA A O 1
ATOM 677 N N . ARG A 1 88 ? 18.430 18.622 -34.720 1.00 57.47 88 ARG A N 1
ATOM 678 C CA . ARG A 1 88 ? 19.506 19.222 -35.533 1.00 57.47 88 ARG A CA 1
ATOM 679 C C . ARG A 1 88 ? 19.517 20.746 -35.453 1.00 57.47 88 ARG A C 1
ATOM 681 O O . ARG A 1 88 ? 20.589 21.339 -35.501 1.00 57.47 88 ARG A O 1
ATOM 688 N N . ALA A 1 89 ? 18.350 21.362 -35.288 1.00 69.25 89 ALA A N 1
ATOM 689 C CA . ALA A 1 89 ? 18.204 22.794 -35.051 1.00 69.25 89 ALA A CA 1
ATOM 690 C C . ALA A 1 89 ? 18.495 23.206 -33.591 1.00 69.25 89 ALA A C 1
ATOM 692 O O . ALA A 1 89 ? 18.380 24.383 -33.257 1.00 69.25 89 ALA A O 1
ATOM 693 N N . GLY A 1 90 ? 18.868 22.266 -32.712 1.00 57.06 90 GLY A N 1
ATOM 694 C CA . GLY A 1 90 ? 19.226 22.543 -31.319 1.00 57.06 90 GLY A CA 1
ATOM 695 C C . GLY A 1 90 ? 18.037 22.732 -30.373 1.00 57.06 90 GLY A C 1
ATOM 696 O O . GLY A 1 90 ? 18.233 23.171 -29.240 1.00 57.06 90 GLY A O 1
ATOM 697 N N . LYS A 1 91 ? 16.809 22.400 -30.791 1.00 67.00 91 LYS A N 1
ATOM 698 C CA . LYS A 1 91 ? 15.627 22.485 -29.922 1.00 67.00 91 LYS A CA 1
ATOM 699 C C . LYS A 1 91 ? 15.606 21.303 -28.950 1.00 67.00 91 LYS A C 1
ATOM 701 O O . LYS A 1 91 ? 15.648 20.149 -29.374 1.00 67.00 91 LYS A O 1
ATOM 706 N N . ARG A 1 92 ? 15.500 21.588 -27.644 1.00 49.44 92 ARG A N 1
ATOM 707 C CA . ARG A 1 92 ? 15.511 20.579 -26.562 1.00 49.44 92 ARG A CA 1
ATOM 708 C C . ARG A 1 92 ? 14.465 19.472 -26.763 1.00 49.44 92 ARG A C 1
ATOM 710 O O . ARG A 1 92 ? 14.839 18.309 -26.780 1.00 49.44 92 ARG A O 1
ATOM 717 N N . GLY A 1 93 ? 13.209 19.829 -27.050 1.00 51.31 93 GLY A N 1
ATOM 718 C CA . GLY A 1 93 ? 12.132 18.845 -27.256 1.00 51.31 93 GLY A CA 1
ATOM 719 C C . GLY A 1 93 ? 12.319 17.929 -28.477 1.00 51.31 93 GLY A C 1
ATOM 720 O O . GLY A 1 93 ? 11.787 16.824 -28.503 1.00 51.31 93 GLY A O 1
ATOM 721 N N . GLY A 1 94 ? 13.123 18.337 -29.468 1.00 50.56 94 GLY A N 1
ATOM 722 C CA . GLY A 1 94 ? 13.459 17.482 -30.611 1.00 50.56 94 GLY A CA 1
ATOM 723 C C . GLY A 1 94 ? 14.370 16.316 -30.220 1.00 50.56 94 GLY A C 1
ATOM 724 O O . GLY A 1 94 ? 14.224 15.216 -30.752 1.00 50.56 94 GLY A O 1
ATOM 725 N N . TRP A 1 95 ? 15.276 16.527 -29.256 1.00 50.53 95 TRP A N 1
ATOM 726 C CA . TRP A 1 95 ? 16.160 15.472 -28.754 1.00 50.53 95 TRP A CA 1
ATOM 727 C C . TRP A 1 95 ? 15.398 14.414 -27.960 1.00 50.53 95 TRP A C 1
ATOM 729 O O . TRP A 1 95 ? 15.666 13.235 -28.170 1.00 50.53 95 TRP A O 1
ATOM 739 N N . ASP A 1 96 ? 14.416 14.799 -27.144 1.00 49.19 96 ASP A N 1
ATOM 740 C CA . ASP A 1 96 ? 13.610 13.854 -26.356 1.00 49.19 96 ASP A CA 1
ATOM 741 C C . ASP A 1 96 ? 12.772 12.932 -27.252 1.00 49.19 96 ASP A C 1
ATOM 743 O O . ASP A 1 96 ? 12.750 11.711 -27.066 1.00 49.19 96 ASP A O 1
ATOM 747 N N . VAL A 1 97 ? 12.148 13.490 -28.296 1.00 55.09 97 VAL A N 1
ATOM 748 C CA . VAL A 1 97 ? 11.374 12.704 -29.270 1.00 55.09 97 VAL A CA 1
ATOM 749 C C . VAL A 1 97 ? 12.296 11.846 -30.140 1.00 55.09 97 VAL A C 1
ATOM 751 O O . VAL A 1 97 ? 11.989 10.676 -30.390 1.00 55.09 97 VAL A O 1
ATOM 754 N N . ALA A 1 98 ? 13.448 12.371 -30.572 1.00 55.19 98 ALA A N 1
ATOM 755 C CA . ALA A 1 98 ? 14.416 11.613 -31.363 1.00 55.19 98 ALA A CA 1
ATOM 756 C C . ALA A 1 98 ? 15.043 10.460 -30.562 1.00 55.19 98 ALA A C 1
ATOM 758 O O . ALA A 1 98 ? 15.127 9.353 -31.090 1.00 55.19 98 ALA A O 1
ATOM 759 N N . LEU A 1 99 ? 15.423 10.676 -29.297 1.00 54.31 99 LEU A N 1
ATOM 760 C CA . LEU A 1 99 ? 15.953 9.642 -28.400 1.00 54.31 99 LEU A CA 1
ATOM 761 C C . LEU A 1 99 ? 14.896 8.596 -28.065 1.00 54.31 99 LEU A C 1
ATOM 763 O O . LEU A 1 99 ? 15.185 7.413 -28.201 1.00 54.31 99 LEU A O 1
ATOM 767 N N . THR A 1 100 ? 13.671 9.000 -27.723 1.00 54.25 100 THR A N 1
ATOM 768 C CA . THR A 1 100 ? 12.559 8.064 -27.476 1.00 54.25 100 THR A CA 1
ATOM 769 C C . THR A 1 100 ? 12.275 7.207 -28.709 1.00 54.25 100 THR A C 1
ATOM 771 O O . THR A 1 100 ? 12.136 5.989 -28.615 1.00 54.25 100 THR A O 1
ATOM 774 N N . SER A 1 101 ? 12.270 7.812 -29.896 1.00 57.81 101 SER A N 1
ATOM 775 C CA . SER A 1 101 ? 12.036 7.092 -31.152 1.00 57.81 101 SER A CA 1
ATOM 776 C C . SER A 1 101 ? 13.198 6.184 -31.534 1.00 57.81 101 SER A C 1
ATOM 778 O O . SER A 1 101 ? 12.985 5.089 -32.044 1.00 57.81 101 SER A O 1
ATOM 780 N N . LEU A 1 102 ? 14.434 6.613 -31.280 1.00 57.59 102 LEU A N 1
ATOM 781 C CA . LEU A 1 102 ? 15.630 5.826 -31.553 1.00 57.59 102 LEU A CA 1
ATOM 782 C C . LEU A 1 102 ? 15.791 4.693 -30.534 1.00 57.59 102 LEU A C 1
ATOM 784 O O . LEU A 1 102 ? 16.270 3.623 -30.887 1.00 57.59 102 LEU A O 1
ATOM 788 N N . PHE A 1 103 ? 15.312 4.886 -29.309 1.00 55.38 103 PHE A N 1
ATOM 789 C CA . PHE A 1 103 ? 15.201 3.866 -28.277 1.00 55.38 103 PHE A CA 1
ATOM 790 C C . PHE A 1 103 ? 14.101 2.848 -28.597 1.00 55.38 103 PHE A C 1
ATOM 792 O O . PHE A 1 103 ? 14.330 1.646 -28.492 1.00 55.38 103 PHE A O 1
ATOM 799 N N . LEU A 1 104 ? 12.935 3.296 -29.072 1.00 55.31 104 LEU A N 1
ATOM 800 C CA . LEU A 1 104 ? 11.892 2.420 -29.616 1.00 55.31 104 LEU A CA 1
ATOM 801 C C . LEU A 1 104 ? 12.409 1.650 -30.836 1.00 55.31 104 LEU A C 1
ATOM 803 O O . LEU A 1 104 ? 12.215 0.443 -30.914 1.00 55.31 104 LEU A O 1
ATOM 807 N N . ALA A 1 105 ? 13.135 2.309 -31.742 1.00 56.19 105 ALA A N 1
ATOM 808 C CA . ALA A 1 105 ? 13.767 1.676 -32.896 1.00 56.19 105 ALA A CA 1
ATOM 809 C C . ALA A 1 105 ? 14.866 0.685 -32.479 1.00 56.19 105 ALA A C 1
ATOM 811 O O . ALA A 1 105 ? 14.950 -0.403 -33.037 1.00 56.19 105 ALA A O 1
ATOM 812 N N . ALA A 1 106 ? 15.675 1.006 -31.470 1.00 53.78 106 ALA A N 1
ATOM 813 C CA . ALA A 1 106 ? 16.687 0.109 -30.922 1.00 53.78 106 ALA A CA 1
ATOM 814 C C . ALA A 1 106 ? 16.061 -1.078 -30.173 1.00 53.78 106 ALA A C 1
ATOM 816 O O . ALA A 1 106 ? 16.608 -2.171 -30.235 1.00 53.78 106 ALA A O 1
ATOM 817 N N . ASN A 1 107 ? 14.898 -0.923 -29.537 1.00 50.84 107 ASN A N 1
ATOM 818 C CA . ASN A 1 107 ? 14.137 -2.049 -28.983 1.00 50.84 107 ASN A CA 1
ATOM 819 C C . ASN A 1 107 ? 13.468 -2.886 -30.087 1.00 50.84 107 ASN A C 1
ATOM 821 O O . ASN A 1 107 ? 13.468 -4.112 -30.007 1.00 50.84 107 ASN A O 1
ATOM 825 N N . LEU A 1 108 ? 12.974 -2.245 -31.152 1.00 48.81 108 LEU A N 1
ATOM 826 C CA . LEU A 1 108 ? 12.458 -2.899 -32.361 1.00 48.81 108 LEU A CA 1
ATOM 827 C C . LEU A 1 108 ? 13.534 -3.707 -33.101 1.00 48.81 108 LEU A C 1
ATOM 829 O O . LEU A 1 108 ? 13.223 -4.741 -33.692 1.00 48.81 108 LEU A O 1
ATOM 833 N N . LEU A 1 109 ? 14.786 -3.244 -33.070 1.00 47.69 109 LEU A N 1
ATOM 834 C CA . LEU A 1 109 ? 15.890 -3.804 -33.853 1.00 47.69 109 LEU A CA 1
ATOM 835 C C . LEU A 1 109 ? 16.900 -4.627 -33.038 1.00 47.69 109 LEU A C 1
ATOM 837 O O . LEU A 1 109 ? 17.614 -5.434 -33.628 1.00 47.69 109 LEU A O 1
ATOM 841 N N . GLY A 1 110 ? 17.016 -4.420 -31.725 1.00 45.38 110 GLY A N 1
ATOM 842 C CA . GLY A 1 110 ? 18.306 -4.592 -31.045 1.00 45.38 110 GLY A CA 1
ATOM 843 C C . GLY A 1 110 ? 18.361 -5.437 -29.778 1.00 45.38 110 GLY A C 1
ATOM 844 O O . GLY A 1 110 ? 19.466 -5.626 -29.280 1.00 45.38 110 GLY A O 1
ATOM 845 N N . ILE A 1 111 ? 17.271 -5.997 -29.243 1.00 43.78 111 ILE A N 1
ATOM 846 C CA . ILE A 1 111 ? 17.390 -6.866 -28.055 1.00 43.78 111 ILE A CA 1
ATOM 847 C C . ILE A 1 111 ? 16.763 -8.244 -28.322 1.00 43.78 111 ILE A C 1
ATOM 849 O O . ILE A 1 111 ? 15.606 -8.517 -28.031 1.00 43.78 111 ILE A O 1
ATOM 853 N N . TYR A 1 112 ? 17.591 -9.115 -28.908 1.00 42.72 112 TYR A N 1
ATOM 854 C CA . TYR A 1 112 ? 17.598 -10.582 -28.764 1.00 42.72 112 TYR A CA 1
ATOM 855 C C . TYR A 1 112 ? 16.430 -11.462 -29.272 1.00 42.72 112 TYR A C 1
ATOM 857 O O . TYR A 1 112 ? 16.534 -12.676 -29.124 1.00 42.72 112 TYR A O 1
ATOM 865 N N . GLY A 1 113 ? 15.376 -10.945 -29.923 1.00 43.69 113 GLY A N 1
ATOM 866 C CA . GLY A 1 113 ? 14.187 -11.780 -30.227 1.00 43.69 113 GLY A CA 1
ATOM 867 C C . GLY A 1 113 ? 13.483 -11.610 -31.580 1.00 43.69 113 GLY A C 1
ATOM 868 O O . GLY A 1 113 ? 12.389 -12.139 -31.757 1.00 43.69 113 GLY A O 1
ATOM 869 N N . GLY A 1 114 ? 14.062 -10.880 -32.538 1.00 53.03 114 GLY A N 1
ATOM 870 C CA . GLY A 1 114 ? 13.404 -10.570 -33.816 1.00 53.03 114 GLY A CA 1
ATOM 871 C C . GLY A 1 114 ? 12.380 -9.430 -33.716 1.00 53.03 114 GLY A C 1
ATOM 872 O O . GLY A 1 114 ? 11.922 -9.0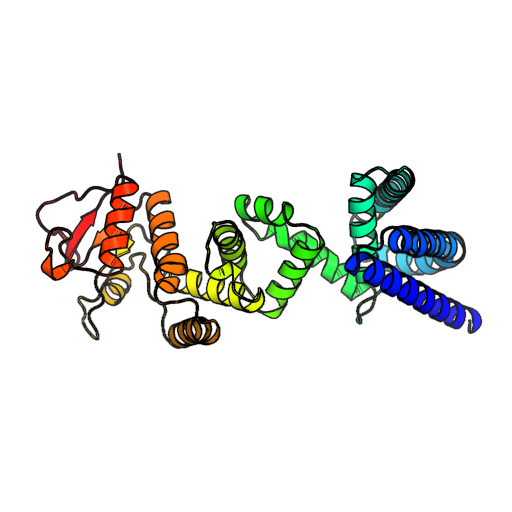73 -32.633 1.00 53.03 114 GLY A O 1
ATOM 873 N N . VAL A 1 115 ? 12.022 -8.846 -34.866 1.00 55.78 115 VAL A N 1
ATOM 874 C CA . VAL A 1 115 ? 11.159 -7.648 -34.995 1.00 55.78 115 VAL A CA 1
ATOM 875 C C . VAL A 1 115 ? 9.852 -7.769 -34.195 1.00 55.78 115 VAL A C 1
ATOM 877 O O . VAL A 1 115 ? 9.391 -6.799 -33.600 1.00 55.78 115 VAL A O 1
ATOM 880 N N . ASN A 1 116 ? 9.296 -8.979 -34.096 1.00 61.59 116 ASN A N 1
ATOM 881 C CA . ASN A 1 116 ? 8.070 -9.247 -33.343 1.00 61.59 116 ASN A CA 1
ATOM 882 C C . ASN A 1 116 ? 8.217 -8.997 -31.833 1.00 61.59 116 ASN A C 1
ATOM 884 O O . ASN A 1 116 ? 7.284 -8.499 -31.207 1.00 61.59 116 ASN A O 1
ATOM 888 N N . TYR A 1 117 ? 9.379 -9.301 -31.246 1.00 63.78 117 TYR A N 1
ATOM 889 C CA . TYR A 1 117 ? 9.615 -9.107 -29.813 1.00 63.78 117 TYR A CA 1
ATOM 890 C C . TYR A 1 117 ? 9.722 -7.621 -29.452 1.00 63.78 117 TYR A C 1
ATOM 892 O O . TYR A 1 117 ? 9.170 -7.174 -28.445 1.00 63.78 117 TYR A O 1
ATOM 900 N N . GLY A 1 118 ? 10.377 -6.838 -30.310 1.00 63.94 118 GLY A N 1
ATOM 901 C CA . GLY A 1 118 ? 10.500 -5.397 -30.124 1.00 63.94 118 GLY A CA 1
ATOM 902 C C . GLY A 1 118 ? 9.173 -4.654 -30.297 1.00 63.94 118 GLY A C 1
ATOM 903 O O . GLY A 1 118 ? 8.856 -3.793 -29.478 1.00 63.94 118 GLY A O 1
ATOM 904 N N . VAL A 1 119 ? 8.354 -5.033 -31.292 1.00 68.50 119 VAL A N 1
ATOM 905 C CA . VAL A 1 119 ? 6.994 -4.477 -31.464 1.00 68.50 119 VAL A CA 1
ATOM 906 C C . VAL A 1 119 ? 6.131 -4.808 -30.248 1.00 68.50 119 VAL A C 1
ATOM 908 O O . VAL A 1 119 ? 5.471 -3.923 -29.709 1.00 68.50 119 VAL A O 1
ATOM 911 N N . LYS A 1 120 ? 6.174 -6.062 -29.779 1.00 77.19 120 LYS A N 1
ATOM 912 C CA . LYS A 1 120 ? 5.444 -6.489 -28.581 1.00 77.19 120 LYS A CA 1
ATOM 913 C C . LYS A 1 120 ? 5.870 -5.685 -27.353 1.00 77.19 120 LYS A C 1
ATOM 915 O O . LYS A 1 120 ? 5.013 -5.118 -26.691 1.00 77.19 120 LYS A O 1
ATOM 920 N N . THR A 1 121 ? 7.172 -5.561 -27.100 1.00 76.38 121 THR A N 1
ATOM 921 C CA . THR A 1 121 ? 7.691 -4.811 -25.944 1.00 76.38 121 THR A CA 1
ATOM 922 C C . THR A 1 121 ? 7.315 -3.330 -26.007 1.00 76.38 121 THR A C 1
ATOM 924 O O . THR A 1 121 ? 6.963 -2.749 -24.988 1.00 76.38 121 THR A O 1
ATOM 927 N N . ALA A 1 122 ? 7.355 -2.714 -27.193 1.00 74.50 122 ALA A N 1
ATOM 928 C CA . ALA A 1 122 ? 6.945 -1.323 -27.377 1.00 74.50 122 ALA A CA 1
ATOM 929 C C . ALA A 1 122 ? 5.440 -1.120 -27.138 1.00 74.50 122 ALA A C 1
ATOM 931 O O . ALA A 1 122 ? 5.047 -0.131 -26.521 1.00 74.50 122 ALA A O 1
ATOM 932 N N . ASN A 1 123 ? 4.605 -2.054 -27.599 1.00 78.06 123 ASN A N 1
ATOM 933 C CA . ASN A 1 123 ? 3.166 -2.021 -27.342 1.00 78.06 123 ASN A CA 1
ATOM 934 C C . ASN A 1 123 ? 2.858 -2.245 -25.857 1.00 78.06 123 ASN A C 1
ATOM 936 O O . ASN A 1 123 ? 2.050 -1.513 -25.303 1.00 78.06 123 ASN A O 1
ATOM 940 N N . GLU A 1 124 ? 3.533 -3.194 -25.204 1.00 86.94 124 GLU A N 1
ATOM 941 C CA . GLU A 1 124 ? 3.412 -3.434 -23.760 1.00 86.94 124 GLU A CA 1
ATOM 942 C C . GLU A 1 124 ? 3.859 -2.213 -22.949 1.00 86.94 124 GLU A C 1
ATOM 944 O O . GLU A 1 124 ? 3.190 -1.846 -21.995 1.00 86.94 124 GLU A O 1
ATOM 949 N N . PHE A 1 125 ? 4.949 -1.549 -23.343 1.00 85.81 125 PHE A N 1
ATOM 950 C CA . PHE A 1 125 ? 5.423 -0.328 -22.687 1.00 85.81 125 PHE A CA 1
ATOM 951 C C . PHE A 1 125 ? 4.412 0.819 -22.796 1.00 85.81 125 PHE A C 1
ATOM 953 O O . PHE A 1 125 ? 4.194 1.534 -21.828 1.00 85.81 125 PHE A O 1
ATOM 960 N N . ARG A 1 126 ? 3.771 0.984 -23.961 1.00 82.00 126 ARG A N 1
ATOM 961 C CA . ARG A 1 126 ? 2.710 1.988 -24.144 1.00 82.00 126 ARG A CA 1
ATOM 962 C C . ARG A 1 126 ? 1.457 1.644 -23.348 1.00 82.00 126 ARG A C 1
ATOM 964 O O . ARG A 1 126 ? 0.923 2.507 -22.676 1.00 82.00 126 ARG A O 1
ATOM 971 N N . ALA A 1 127 ? 1.023 0.388 -23.405 1.00 89.31 127 ALA A N 1
ATOM 972 C CA . ALA A 1 127 ? -0.157 -0.070 -22.683 1.00 89.31 127 ALA A CA 1
ATOM 973 C C . ALA A 1 127 ? 0.055 -0.087 -21.162 1.00 89.31 127 ALA A C 1
ATOM 975 O O . ALA A 1 127 ? -0.913 -0.052 -20.416 1.00 89.31 127 ALA A O 1
ATOM 976 N N . PHE A 1 128 ? 1.305 -0.140 -20.690 1.00 92.38 128 PHE A N 1
ATOM 977 C CA . PHE A 1 128 ? 1.621 -0.163 -19.266 1.00 92.38 128 PHE A CA 1
ATOM 978 C C . PHE A 1 128 ? 1.078 1.063 -18.529 1.00 92.38 128 PHE A C 1
ATOM 980 O O . PHE A 1 128 ? 0.460 0.895 -17.482 1.00 92.38 128 PHE A O 1
ATOM 987 N N . SER A 1 129 ? 1.232 2.276 -19.076 1.00 91.94 129 SER A N 1
ATOM 988 C CA . SER A 1 129 ? 0.659 3.472 -18.440 1.00 91.94 129 SER A CA 1
ATOM 989 C C . SER A 1 129 ? -0.857 3.368 -18.306 1.00 91.94 129 SER A C 1
ATOM 991 O O . SER A 1 129 ? -1.399 3.751 -17.279 1.00 91.94 129 SER A O 1
ATOM 993 N N . ASP A 1 130 ? -1.530 2.770 -19.288 1.00 92.94 130 ASP A N 1
ATOM 994 C CA . ASP A 1 130 ? -2.990 2.641 -19.306 1.00 92.94 130 ASP A CA 1
ATOM 995 C C . ASP A 1 130 ? -3.513 1.680 -18.223 1.00 92.94 130 ASP A C 1
ATOM 997 O O . ASP A 1 130 ? -4.704 1.685 -17.921 1.00 92.94 130 ASP A O 1
ATOM 1001 N N . THR A 1 131 ? -2.632 0.871 -17.619 1.00 96.00 131 THR A N 1
ATOM 1002 C CA . THR A 1 131 ? -2.973 0.004 -16.477 1.00 96.00 131 THR A CA 1
ATOM 1003 C C . THR A 1 131 ? -2.951 0.725 -15.130 1.00 96.00 131 THR A C 1
ATOM 1005 O O . THR A 1 131 ? -3.455 0.176 -14.156 1.00 96.00 131 THR A O 1
ATOM 1008 N N . LEU A 1 132 ? -2.372 1.927 -15.071 1.00 96.31 132 LEU A N 1
ATOM 1009 C CA . LEU A 1 132 ? -2.247 2.721 -13.849 1.00 96.31 132 LEU A CA 1
ATOM 1010 C C . LEU A 1 132 ? -3.428 3.688 -13.700 1.00 96.31 132 LEU A C 1
ATOM 1012 O O . LEU A 1 132 ? -4.009 4.135 -14.694 1.00 96.31 132 LEU A O 1
ATOM 1016 N N . SER A 1 133 ? -3.736 4.088 -12.469 1.00 95.38 133 SER A N 1
ATOM 1017 C CA . SER A 1 133 ? -4.686 5.160 -12.171 1.00 95.38 133 SER A CA 1
ATOM 1018 C C . SER A 1 133 ? -4.234 6.504 -12.762 1.00 95.38 133 SER A C 1
ATOM 1020 O O . SER A 1 133 ? -3.038 6.728 -12.958 1.00 95.38 133 SER A O 1
ATOM 1022 N N . PRO A 1 134 ? -5.149 7.460 -13.020 1.00 95.75 134 PRO A N 1
ATOM 1023 C CA . PRO A 1 134 ? -4.783 8.755 -13.605 1.00 95.75 134 PRO A CA 1
ATOM 1024 C C . PRO A 1 134 ? -3.712 9.524 -12.814 1.00 95.75 134 PRO A C 1
ATOM 1026 O O . PRO A 1 134 ? -2.846 10.175 -13.402 1.00 95.75 134 PRO A O 1
ATOM 1029 N N . ALA A 1 135 ? -3.740 9.430 -11.481 1.00 93.38 135 ALA A N 1
ATOM 1030 C CA . ALA A 1 135 ? -2.735 10.051 -10.622 1.00 93.38 135 ALA A CA 1
ATOM 1031 C C . ALA A 1 135 ? -1.354 9.404 -10.821 1.00 93.38 135 ALA A C 1
ATOM 1033 O O . ALA A 1 135 ? -0.367 10.109 -11.057 1.00 93.38 135 ALA A O 1
ATOM 1034 N N . ALA A 1 136 ? -1.290 8.070 -10.815 1.00 95.25 136 ALA A N 1
ATOM 1035 C CA . ALA A 1 136 ? -0.056 7.330 -11.048 1.00 95.25 136 ALA A CA 1
ATOM 1036 C C . ALA A 1 136 ? 0.460 7.479 -12.488 1.00 95.25 136 ALA A C 1
ATOM 1038 O O . ALA A 1 136 ? 1.665 7.604 -12.688 1.00 95.25 136 ALA A O 1
ATOM 1039 N N . GLN A 1 137 ? -0.424 7.566 -13.487 1.00 94.75 137 GLN A N 1
ATOM 1040 C CA . GLN A 1 137 ? -0.060 7.898 -14.869 1.00 94.75 137 GLN A CA 1
ATOM 1041 C C . GLN A 1 137 ? 0.651 9.247 -14.950 1.00 94.75 137 GLN A C 1
ATOM 1043 O O . GLN A 1 137 ? 1.703 9.353 -15.581 1.00 94.75 137 GLN A O 1
ATOM 1048 N N . SER A 1 138 ? 0.112 10.274 -14.286 1.00 93.88 138 SER A N 1
ATOM 1049 C CA . SER A 1 138 ? 0.734 11.599 -14.263 1.00 93.88 138 SER A CA 1
ATOM 1050 C C . SER A 1 138 ? 2.130 11.558 -13.636 1.00 93.88 138 SER A C 1
ATOM 1052 O O . SER A 1 138 ? 3.056 12.177 -14.163 1.00 93.88 138 SER A O 1
ATOM 1054 N N . GLN A 1 139 ? 2.305 10.816 -12.539 1.00 95.31 139 GLN A N 1
ATOM 1055 C CA . GLN A 1 139 ? 3.613 10.646 -11.899 1.00 95.31 139 GLN A CA 1
ATOM 1056 C C . GLN A 1 139 ? 4.576 9.854 -12.790 1.00 95.31 139 GLN A C 1
ATOM 1058 O O . GLN A 1 139 ? 5.706 10.286 -13.007 1.00 95.31 139 GLN A O 1
ATOM 1063 N N . TYR A 1 140 ? 4.115 8.758 -13.392 1.00 94.56 140 TYR A N 1
ATOM 1064 C CA . TYR A 1 140 ? 4.898 7.946 -14.319 1.00 94.56 140 TYR A CA 1
ATOM 1065 C C . TYR A 1 140 ? 5.396 8.754 -15.524 1.00 94.56 140 TYR A C 1
ATOM 1067 O O . TYR A 1 140 ? 6.579 8.709 -15.855 1.00 94.56 140 TYR A O 1
ATOM 1075 N N . ILE A 1 141 ? 4.519 9.543 -16.151 1.00 90.19 141 ILE A N 1
ATOM 1076 C CA . ILE A 1 141 ? 4.861 10.379 -17.311 1.00 90.19 141 ILE A CA 1
ATOM 1077 C C . ILE A 1 141 ? 5.833 11.504 -16.925 1.00 90.19 141 ILE A C 1
ATOM 1079 O O . ILE A 1 141 ? 6.621 11.939 -17.766 1.00 90.19 141 ILE A O 1
ATOM 1083 N N . SER A 1 142 ? 5.815 11.956 -15.666 1.00 91.31 142 SER A N 1
ATOM 1084 C CA . SER A 1 142 ? 6.754 12.968 -15.169 1.00 91.31 142 SER A CA 1
ATOM 1085 C C . SER A 1 142 ? 8.188 12.449 -14.996 1.00 91.31 142 SER A C 1
ATOM 1087 O O . SER A 1 142 ? 9.124 13.251 -14.996 1.00 91.31 142 SER A O 1
ATOM 1089 N N . LEU A 1 143 ? 8.378 11.126 -14.897 1.00 90.50 143 LEU A N 1
ATOM 1090 C CA . LEU A 1 143 ? 9.703 10.504 -14.893 1.00 90.50 143 LEU A CA 1
ATOM 1091 C C . LEU A 1 143 ? 10.390 10.708 -16.244 1.00 90.50 143 LEU A C 1
ATOM 1093 O O . LEU A 1 143 ? 9.739 10.756 -17.292 1.00 90.50 143 LEU A O 1
ATOM 1097 N N . ASN A 1 144 ? 11.722 10.743 -16.259 1.00 89.19 144 ASN A N 1
ATOM 1098 C CA . ASN A 1 144 ? 12.424 10.759 -17.541 1.00 89.19 144 ASN A CA 1
ATOM 1099 C C . ASN A 1 144 ? 12.276 9.405 -18.267 1.00 89.19 144 ASN A C 1
ATOM 1101 O O . ASN A 1 144 ? 12.048 8.365 -17.650 1.00 89.19 144 ASN A O 1
ATOM 1105 N N . THR A 1 145 ? 12.436 9.383 -19.593 1.00 81.94 145 THR A N 1
ATOM 1106 C CA . THR A 1 145 ? 12.217 8.165 -20.401 1.00 81.94 145 THR A CA 1
ATOM 1107 C C . THR A 1 145 ? 13.060 6.967 -19.946 1.00 81.94 145 THR A C 1
ATOM 1109 O O . THR A 1 145 ? 12.612 5.823 -20.040 1.00 81.94 145 THR A O 1
ATOM 1112 N N . LEU A 1 146 ? 14.278 7.206 -19.444 1.00 83.31 146 LEU A N 1
ATOM 1113 C CA . LEU A 1 146 ? 15.143 6.135 -18.948 1.00 83.31 146 LEU A CA 1
ATOM 1114 C C . LEU A 1 146 ? 14.571 5.509 -17.669 1.00 83.31 146 LEU A C 1
ATOM 1116 O O . LEU A 1 146 ? 14.561 4.284 -17.545 1.00 83.31 146 LEU A O 1
ATOM 1120 N N . GLU A 1 147 ? 14.072 6.327 -16.747 1.00 90.94 147 GLU A N 1
ATOM 1121 C CA . GLU A 1 147 ? 13.394 5.887 -15.524 1.00 90.94 147 GLU A CA 1
ATOM 1122 C C . GLU A 1 147 ? 12.077 5.181 -15.824 1.00 90.94 147 GLU A C 1
ATOM 1124 O O . GLU A 1 147 ? 11.857 4.094 -15.294 1.00 90.94 147 GLU A O 1
ATOM 1129 N N . GLN A 1 148 ? 11.256 5.717 -16.733 1.00 90.69 148 GLN A N 1
ATOM 1130 C CA . GLN A 1 148 ? 10.019 5.067 -17.181 1.00 90.69 148 GLN A CA 1
ATOM 1131 C C . GLN A 1 148 ? 10.290 3.645 -17.682 1.00 90.69 148 GLN A C 1
ATOM 1133 O O . GLN A 1 148 ? 9.607 2.690 -17.299 1.00 90.69 148 GLN A O 1
ATOM 1138 N N . PHE A 1 149 ? 11.323 3.483 -18.516 1.00 89.06 149 PHE A N 1
ATOM 1139 C CA . PHE A 1 149 ? 11.710 2.179 -19.042 1.00 89.06 149 PHE A CA 1
ATOM 1140 C C . PHE A 1 149 ? 12.318 1.266 -17.977 1.00 89.06 149 PHE A C 1
ATOM 1142 O O . PHE A 1 149 ? 12.049 0.061 -17.970 1.00 89.06 149 PHE A O 1
ATOM 1149 N N . ARG A 1 150 ? 13.136 1.817 -17.072 1.00 93.19 150 ARG A N 1
ATOM 1150 C CA . ARG A 1 150 ? 13.702 1.068 -15.945 1.00 93.19 150 ARG A CA 1
ATOM 1151 C C . ARG A 1 150 ? 12.592 0.534 -15.043 1.00 93.19 150 ARG A C 1
ATOM 1153 O O . ARG A 1 150 ? 12.632 -0.648 -14.704 1.00 93.19 150 ARG A O 1
ATOM 1160 N N . LEU A 1 151 ? 11.600 1.362 -14.726 1.00 96.81 151 LEU A N 1
ATOM 1161 C CA . LEU A 1 151 ? 10.435 0.979 -13.940 1.00 96.81 151 LEU A CA 1
ATOM 1162 C C . LEU A 1 151 ? 9.635 -0.110 -14.651 1.00 96.81 151 LEU A C 1
ATOM 1164 O O . LEU A 1 151 ? 9.504 -1.197 -14.101 1.00 96.81 151 LEU A O 1
ATOM 1168 N N . PHE A 1 152 ? 9.238 0.100 -15.909 1.00 95.88 152 PHE A N 1
ATOM 1169 C CA . PHE A 1 152 ? 8.529 -0.912 -16.705 1.00 95.88 152 PHE A CA 1
ATOM 1170 C C . PHE A 1 152 ? 9.253 -2.267 -16.735 1.00 95.88 152 PHE A C 1
ATOM 1172 O O . PHE A 1 152 ? 8.650 -3.318 -16.514 1.00 95.88 152 PHE A O 1
ATOM 1179 N N . ARG A 1 153 ? 10.569 -2.267 -16.987 1.00 94.75 153 ARG A N 1
ATOM 1180 C CA . ARG A 1 153 ? 11.353 -3.509 -17.004 1.00 94.75 153 ARG A CA 1
ATOM 1181 C C . ARG A 1 153 ? 11.422 -4.176 -15.641 1.00 94.75 153 ARG A C 1
ATOM 1183 O O . ARG A 1 153 ? 11.395 -5.402 -15.589 1.00 94.75 153 ARG A O 1
ATOM 1190 N N . THR A 1 154 ? 11.550 -3.391 -14.577 1.00 97.38 154 THR A N 1
ATOM 1191 C CA . THR A 1 154 ? 11.644 -3.924 -13.216 1.00 97.38 154 THR A CA 1
ATOM 1192 C C . THR A 1 154 ? 10.306 -4.506 -12.783 1.00 97.38 154 THR A C 1
ATOM 1194 O O . THR A 1 154 ? 10.288 -5.644 -12.333 1.00 97.38 154 THR A O 1
ATOM 1197 N N . VAL A 1 155 ? 9.197 -3.803 -13.039 1.00 97.19 155 VAL A N 1
ATOM 1198 C CA . VAL A 1 155 ? 7.824 -4.279 -12.804 1.00 97.19 155 VAL A CA 1
ATOM 1199 C C . VAL A 1 155 ? 7.596 -5.634 -13.461 1.00 97.19 155 VAL A C 1
ATOM 1201 O O . VAL A 1 155 ? 7.183 -6.573 -12.793 1.00 97.19 155 VAL A O 1
ATOM 1204 N N . ARG A 1 156 ? 7.973 -5.785 -14.736 1.00 94.75 156 ARG A N 1
ATOM 1205 C CA . ARG A 1 156 ? 7.883 -7.077 -15.431 1.00 94.75 156 ARG A CA 1
ATOM 1206 C C . ARG A 1 156 ? 8.788 -8.159 -14.855 1.00 94.75 156 ARG A C 1
ATOM 1208 O O . ARG A 1 156 ? 8.454 -9.332 -14.947 1.00 94.75 156 ARG A O 1
ATOM 1215 N N . ALA A 1 157 ? 9.963 -7.787 -14.357 1.00 95.12 157 ALA A N 1
ATOM 1216 C CA . ALA A 1 157 ? 10.926 -8.744 -13.825 1.00 95.12 157 ALA A CA 1
ATOM 1217 C C . ALA A 1 157 ? 10.502 -9.297 -12.460 1.00 95.12 157 ALA A C 1
ATOM 1219 O O . ALA A 1 157 ? 10.820 -10.444 -12.158 1.00 95.12 157 ALA A O 1
ATOM 1220 N N . VAL A 1 158 ? 9.809 -8.489 -11.653 1.00 96.81 158 VAL A N 1
ATOM 1221 C CA . VAL A 1 158 ? 9.310 -8.885 -10.326 1.00 96.81 158 VAL A CA 1
ATOM 1222 C C . VAL A 1 158 ? 7.820 -9.231 -10.315 1.00 96.81 158 VAL A C 1
ATOM 1224 O O . VAL A 1 158 ? 7.302 -9.552 -9.256 1.00 96.81 158 VAL A O 1
ATOM 1227 N N . ASP A 1 159 ? 7.158 -9.170 -11.474 1.00 96.62 159 ASP A N 1
ATOM 1228 C CA . ASP A 1 159 ? 5.715 -9.389 -11.641 1.00 96.62 159 ASP A CA 1
ATOM 1229 C C . ASP A 1 159 ? 4.861 -8.509 -10.706 1.00 96.62 159 ASP A C 1
ATOM 1231 O O . ASP A 1 159 ? 3.907 -8.964 -10.080 1.00 96.62 159 ASP A O 1
ATOM 1235 N N . ALA A 1 160 ? 5.241 -7.231 -10.567 1.00 97.12 160 ALA A N 1
ATOM 1236 C CA . ALA A 1 160 ? 4.529 -6.303 -9.690 1.00 97.12 160 ALA A CA 1
ATOM 1237 C C . ALA A 1 160 ? 3.161 -5.921 -10.291 1.00 97.12 160 ALA A C 1
ATOM 1239 O O . ALA A 1 160 ? 3.104 -5.512 -11.458 1.00 97.12 160 ALA A O 1
ATOM 1240 N N . PRO A 1 161 ? 2.068 -5.999 -9.510 1.00 97.19 161 PRO A N 1
ATOM 1241 C CA . PRO A 1 161 ? 0.752 -5.575 -9.969 1.00 97.19 161 PRO A CA 1
ATOM 1242 C C . PRO A 1 161 ? 0.679 -4.040 -10.090 1.00 97.19 161 PRO A C 1
ATOM 1244 O O . PRO A 1 161 ? 1.472 -3.344 -9.443 1.00 97.19 161 PRO A O 1
ATOM 1247 N N . PRO A 1 162 ? -0.259 -3.486 -10.885 1.00 96.94 162 PRO A N 1
ATOM 1248 C CA . PRO A 1 162 ? -0.400 -2.040 -11.065 1.00 96.94 162 PRO A CA 1
ATOM 1249 C C . PRO A 1 162 ? -0.473 -1.276 -9.741 1.00 96.94 162 PRO A C 1
ATOM 1251 O O . PRO A 1 162 ? 0.275 -0.322 -9.558 1.00 96.94 162 PRO A O 1
ATOM 1254 N N . GLU A 1 163 ? -1.246 -1.758 -8.768 1.00 96.44 163 GLU A N 1
ATOM 1255 C CA . GLU A 1 163 ? -1.435 -1.115 -7.462 1.00 96.44 163 GLU A CA 1
ATOM 1256 C C . GLU A 1 163 ? -0.120 -0.976 -6.676 1.00 96.44 163 GLU A C 1
ATOM 1258 O O . GLU A 1 163 ? 0.065 -0.014 -5.932 1.00 96.44 163 GLU A O 1
ATOM 1263 N N . ALA A 1 164 ? 0.824 -1.906 -6.857 1.00 97.81 164 ALA A N 1
ATOM 1264 C CA . ALA A 1 164 ? 2.154 -1.807 -6.258 1.00 97.81 164 ALA A CA 1
ATOM 1265 C C . ALA A 1 164 ? 3.018 -0.746 -6.955 1.00 97.81 164 ALA A C 1
ATOM 1267 O O . ALA A 1 164 ? 3.834 -0.092 -6.308 1.00 97.81 164 ALA A O 1
ATOM 1268 N N . VAL A 1 165 ? 2.841 -0.550 -8.265 1.00 98.19 165 VAL A N 1
ATOM 1269 C CA . VAL A 1 165 ? 3.510 0.527 -9.011 1.00 98.19 165 VAL A CA 1
ATOM 1270 C C . VAL A 1 165 ? 2.976 1.884 -8.575 1.00 98.19 165 VAL A C 1
ATOM 1272 O O . VAL A 1 165 ? 3.765 2.802 -8.366 1.00 98.19 165 VAL A O 1
ATOM 1275 N N . GLU A 1 166 ? 1.660 2.010 -8.415 1.00 97.62 166 GLU A N 1
ATOM 1276 C CA . GLU A 1 166 ? 1.035 3.245 -7.932 1.00 97.62 166 GLU A CA 1
ATOM 1277 C C . GLU A 1 166 ? 1.544 3.603 -6.539 1.00 97.62 166 GLU A C 1
ATOM 1279 O O . GLU A 1 166 ? 2.027 4.715 -6.329 1.00 97.62 166 GLU A O 1
ATOM 1284 N N . PHE A 1 167 ? 1.539 2.623 -5.631 1.00 97.69 167 PHE A N 1
ATOM 1285 C CA . PHE A 1 167 ? 2.085 2.783 -4.290 1.00 97.69 167 PHE A CA 1
ATOM 1286 C C . PHE A 1 167 ? 3.566 3.189 -4.322 1.00 97.69 167 PHE A C 1
ATOM 1288 O O . PHE A 1 167 ? 3.966 4.129 -3.639 1.00 97.69 167 PHE A O 1
ATOM 1295 N N . TYR A 1 168 ? 4.386 2.535 -5.153 1.00 98.25 168 TYR A N 1
ATOM 1296 C CA . TYR A 1 168 ? 5.798 2.884 -5.318 1.00 98.25 168 TYR A CA 1
ATOM 1297 C C . TYR A 1 168 ? 5.987 4.337 -5.772 1.00 98.25 168 TYR A C 1
ATOM 1299 O O . TYR A 1 168 ? 6.787 5.066 -5.182 1.00 98.25 168 TYR A O 1
ATOM 1307 N N . LEU A 1 169 ? 5.265 4.766 -6.811 1.00 97.44 169 LEU A N 1
ATOM 1308 C CA . LEU A 1 169 ? 5.362 6.124 -7.351 1.00 97.44 169 LEU A CA 1
ATOM 1309 C C . LEU A 1 169 ? 4.938 7.163 -6.307 1.00 97.44 169 LEU A C 1
ATOM 1311 O O . LEU A 1 169 ? 5.663 8.132 -6.077 1.00 97.44 169 LEU A O 1
ATOM 1315 N N . GLU A 1 170 ? 3.826 6.913 -5.612 1.00 96.19 170 GLU A N 1
ATOM 1316 C CA . GLU A 1 170 ? 3.316 7.817 -4.587 1.00 96.19 170 GLU A CA 1
ATOM 1317 C C . GLU A 1 170 ? 4.288 7.937 -3.410 1.00 96.19 170 GLU A C 1
ATOM 1319 O O . GLU A 1 170 ? 4.652 9.042 -3.003 1.00 96.19 170 GLU A O 1
ATOM 1324 N N . GLN A 1 171 ? 4.737 6.804 -2.870 1.00 96.44 171 GLN A N 1
ATOM 1325 C CA . GLN A 1 171 ? 5.586 6.802 -1.688 1.00 96.44 171 GLN A CA 1
ATOM 1326 C C . GLN A 1 171 ? 6.996 7.303 -1.993 1.00 96.44 171 GLN A C 1
ATOM 1328 O O . GLN A 1 171 ? 7.577 7.972 -1.147 1.00 96.44 171 GLN A O 1
ATOM 1333 N N . THR A 1 172 ? 7.566 7.045 -3.174 1.00 95.69 172 THR A N 1
ATOM 1334 C CA . THR A 1 172 ? 8.900 7.581 -3.521 1.00 95.69 172 THR A CA 1
ATOM 1335 C C . THR A 1 172 ? 8.901 9.081 -3.801 1.00 95.69 172 THR A C 1
ATOM 1337 O O . THR A 1 172 ? 9.945 9.720 -3.663 1.00 95.69 172 THR A O 1
ATOM 1340 N N . ALA A 1 173 ? 7.749 9.671 -4.128 1.00 93.25 173 ALA A N 1
ATOM 1341 C CA . ALA A 1 173 ? 7.606 11.121 -4.230 1.00 93.25 173 ALA A CA 1
ATOM 1342 C C . ALA A 1 173 ? 7.630 11.825 -2.857 1.00 93.25 173 ALA A C 1
ATOM 1344 O O . ALA A 1 173 ? 7.865 13.036 -2.792 1.00 93.25 173 ALA A O 1
ATOM 1345 N N . ARG A 1 174 ? 7.404 11.096 -1.753 1.00 92.38 174 ARG A N 1
ATOM 1346 C CA . ARG A 1 174 ? 7.407 11.657 -0.395 1.00 92.38 174 ARG A CA 1
ATOM 1347 C C . ARG A 1 174 ? 8.844 11.867 0.108 1.00 92.38 174 ARG A C 1
ATOM 1349 O O . ARG A 1 174 ? 9.642 10.925 0.094 1.00 92.38 174 ARG A O 1
ATOM 1356 N N . PRO A 1 175 ? 9.197 13.071 0.599 1.00 93.12 175 PRO A N 1
ATOM 1357 C CA . PRO A 1 175 ? 10.516 13.318 1.176 1.00 93.12 175 PRO A CA 1
ATOM 1358 C C . PRO A 1 175 ? 10.810 12.376 2.349 1.00 93.12 175 PRO A C 1
ATOM 1360 O O . PRO A 1 175 ? 10.012 12.278 3.275 1.00 93.12 175 PRO A O 1
ATOM 1363 N N . GLY A 1 176 ? 11.970 11.715 2.320 1.00 91.25 176 GLY A N 1
ATOM 1364 C CA . GLY A 1 176 ? 12.401 10.808 3.391 1.00 91.25 176 GLY A CA 1
ATOM 1365 C C . GLY A 1 176 ? 11.746 9.423 3.373 1.00 91.25 176 GLY A C 1
ATOM 1366 O O . GLY A 1 176 ? 11.887 8.686 4.342 1.00 91.25 176 GLY A O 1
ATOM 1367 N N . SER A 1 177 ? 11.039 9.058 2.300 1.00 95.12 177 SER A N 1
ATOM 1368 C CA . SER A 1 177 ? 10.451 7.724 2.165 1.00 95.12 177 SER A CA 1
ATOM 1369 C C . SER A 1 177 ? 11.512 6.613 2.170 1.00 95.12 177 SER A C 1
ATOM 1371 O O . SER A 1 177 ? 12.428 6.663 1.338 1.00 95.12 177 SER A O 1
ATOM 1373 N N . PRO A 1 178 ? 11.356 5.557 2.998 1.00 95.62 178 PRO A N 1
ATOM 1374 C CA . PRO A 1 178 ? 12.275 4.417 3.006 1.00 95.62 178 PRO A CA 1
ATOM 1375 C C . PRO A 1 178 ? 12.374 3.689 1.655 1.00 95.62 178 PRO A C 1
ATOM 1377 O O . PRO A 1 178 ? 13.394 3.070 1.357 1.00 95.62 178 PRO A O 1
ATOM 1380 N N . LEU A 1 179 ? 11.355 3.785 0.784 1.00 96.06 179 LEU A N 1
ATOM 1381 C CA . LEU A 1 179 ? 11.418 3.181 -0.556 1.00 96.06 179 LEU A CA 1
ATOM 1382 C C . LEU A 1 179 ? 12.490 3.810 -1.452 1.00 96.06 179 LEU A C 1
ATOM 1384 O O . LEU A 1 179 ? 12.972 3.147 -2.371 1.00 96.06 179 LEU A O 1
ATOM 1388 N N . GLY A 1 180 ? 12.862 5.070 -1.208 1.00 94.31 180 GLY A N 1
ATOM 1389 C CA . GLY A 1 180 ? 13.911 5.752 -1.969 1.00 94.31 180 GLY A CA 1
ATOM 1390 C C . GLY A 1 180 ? 15.313 5.194 -1.705 1.00 94.31 180 GLY A C 1
ATOM 1391 O O . GLY A 1 180 ? 16.206 5.365 -2.534 1.00 94.31 180 GLY A O 1
ATOM 1392 N N . GLU A 1 181 ? 15.500 4.502 -0.579 1.00 94.38 181 GLU A N 1
ATOM 1393 C CA . GLU A 1 181 ? 16.773 3.892 -0.176 1.00 94.38 181 GLU A CA 1
ATOM 1394 C C . GLU A 1 181 ? 16.957 2.482 -0.757 1.00 94.38 181 GLU A C 1
ATOM 1396 O O . GLU A 1 181 ? 18.063 1.936 -0.771 1.00 94.38 181 GLU A O 1
ATOM 1401 N N . LEU A 1 182 ? 15.879 1.898 -1.287 1.00 97.00 182 LEU A N 1
ATOM 1402 C CA . LEU A 1 182 ? 15.859 0.543 -1.810 1.00 97.00 182 LEU A CA 1
ATOM 1403 C C . LEU A 1 182 ? 16.201 0.479 -3.305 1.00 97.00 182 LEU A C 1
ATOM 1405 O O . LEU A 1 182 ? 15.802 1.340 -4.099 1.00 97.00 182 LEU A O 1
ATOM 1409 N N . PRO A 1 183 ? 16.853 -0.607 -3.762 1.00 97.81 183 PRO A N 1
ATOM 1410 C CA . PRO A 1 183 ? 16.833 -0.957 -5.173 1.00 97.81 183 PRO A CA 1
ATOM 1411 C C . PRO A 1 183 ? 15.385 -1.075 -5.662 1.00 97.81 183 PRO A C 1
ATOM 1413 O O . PRO A 1 183 ? 14.561 -1.711 -5.018 1.00 97.81 183 PRO A O 1
ATOM 1416 N N . MET A 1 184 ? 15.083 -0.521 -6.840 1.00 97.62 184 MET A N 1
ATOM 1417 C CA . MET A 1 184 ? 13.718 -0.463 -7.397 1.00 97.62 184 MET A CA 1
ATOM 1418 C C . MET A 1 184 ? 12.967 -1.807 -7.381 1.00 97.62 184 MET A C 1
ATOM 1420 O O . MET A 1 184 ? 11.760 -1.824 -7.181 1.00 97.62 184 MET A O 1
ATOM 1424 N N . ALA A 1 185 ? 13.666 -2.930 -7.580 1.00 98.00 185 ALA A N 1
ATOM 1425 C CA . ALA A 1 185 ? 13.062 -4.260 -7.511 1.00 98.00 185 ALA A CA 1
ATOM 1426 C C . ALA A 1 185 ? 12.535 -4.583 -6.104 1.00 98.00 185 ALA A C 1
ATOM 1428 O O . ALA A 1 185 ? 11.396 -5.020 -5.969 1.00 98.00 185 ALA A O 1
ATOM 1429 N N . GLU A 1 186 ? 13.331 -4.311 -5.069 1.00 98.19 186 GLU A N 1
ATOM 1430 C CA . GLU A 1 186 ? 12.923 -4.505 -3.676 1.00 98.19 186 GLU A CA 1
ATOM 1431 C C . GLU A 1 186 ? 11.886 -3.463 -3.254 1.00 98.19 186 GLU A C 1
ATOM 1433 O O . GLU A 1 186 ? 10.919 -3.805 -2.585 1.00 98.19 186 GLU A O 1
ATOM 1438 N N . ALA A 1 187 ? 12.000 -2.216 -3.726 1.00 98.25 187 ALA A N 1
ATOM 1439 C CA . ALA A 1 187 ? 10.988 -1.192 -3.474 1.00 98.25 187 ALA A CA 1
ATOM 1440 C C . ALA A 1 187 ? 9.603 -1.602 -4.016 1.00 98.25 187 ALA A C 1
ATOM 1442 O O . ALA A 1 187 ? 8.593 -1.437 -3.332 1.00 98.25 187 ALA A O 1
ATOM 1443 N N . LEU A 1 188 ? 9.546 -2.190 -5.217 1.00 98.31 188 LEU A N 1
ATOM 1444 C CA . LEU A 1 188 ? 8.308 -2.718 -5.803 1.00 98.31 188 LEU A CA 1
ATOM 1445 C C . LEU A 1 188 ? 7.782 -3.956 -5.065 1.00 98.31 188 LEU A C 1
ATOM 1447 O O . LEU A 1 188 ? 6.567 -4.108 -4.921 1.00 98.31 188 LEU A O 1
ATOM 1451 N N . ARG A 1 189 ? 8.665 -4.826 -4.559 1.00 97.81 189 ARG A N 1
ATOM 1452 C CA . ARG A 1 189 ? 8.257 -5.950 -3.701 1.00 97.81 189 ARG A CA 1
ATOM 1453 C C . ARG A 1 189 ? 7.657 -5.462 -2.392 1.00 97.81 189 ARG A C 1
ATOM 1455 O O . ARG A 1 189 ? 6.549 -5.862 -2.062 1.00 97.81 189 ARG A O 1
ATOM 1462 N N . VAL A 1 190 ? 8.315 -4.529 -1.703 1.00 97.81 190 VAL A N 1
ATOM 1463 C CA . VAL A 1 190 ? 7.774 -3.894 -0.491 1.00 97.81 190 VAL A CA 1
ATOM 1464 C C . VAL A 1 190 ? 6.431 -3.226 -0.778 1.00 97.81 190 VAL A C 1
ATOM 1466 O O . VAL A 1 190 ? 5.496 -3.392 -0.004 1.00 97.81 190 VAL A O 1
ATOM 1469 N N . SER A 1 191 ? 6.297 -2.553 -1.922 1.00 98.06 191 SER A N 1
ATOM 1470 C CA . SER A 1 191 ? 5.026 -1.957 -2.355 1.00 98.06 191 SER A CA 1
ATOM 1471 C C . SER A 1 191 ? 3.928 -3.010 -2.558 1.00 98.06 191 SER A C 1
ATOM 1473 O O . SER A 1 191 ? 2.782 -2.803 -2.167 1.00 98.06 191 SER A O 1
ATOM 1475 N N . THR A 1 192 ? 4.280 -4.173 -3.111 1.00 98.00 192 THR A N 1
ATOM 1476 C CA . THR A 1 192 ? 3.359 -5.311 -3.265 1.00 98.00 192 THR A CA 1
ATOM 1477 C C . THR A 1 192 ? 2.922 -5.853 -1.904 1.00 98.00 192 THR A C 1
ATOM 1479 O O . THR A 1 192 ? 1.728 -6.035 -1.673 1.00 98.00 192 THR A O 1
ATOM 1482 N N . LEU A 1 193 ? 3.869 -6.047 -0.982 1.00 98.00 193 LEU A N 1
ATOM 1483 C CA . LEU A 1 193 ? 3.605 -6.517 0.381 1.00 98.00 193 LEU A CA 1
ATOM 1484 C C . LEU A 1 193 ? 2.727 -5.526 1.162 1.00 98.00 193 LEU A C 1
ATOM 1486 O O . LEU A 1 193 ? 1.796 -5.942 1.846 1.00 98.00 193 LEU A O 1
ATOM 1490 N N . ALA A 1 194 ? 2.972 -4.221 1.017 1.00 97.06 194 ALA A N 1
ATOM 1491 C CA . ALA A 1 194 ? 2.163 -3.175 1.639 1.00 97.06 194 ALA A CA 1
ATOM 1492 C C . ALA A 1 194 ? 0.704 -3.221 1.156 1.00 97.06 194 ALA A C 1
ATOM 1494 O O . ALA A 1 194 ? -0.214 -3.187 1.973 1.00 97.06 194 ALA A O 1
ATOM 1495 N N . ARG A 1 195 ? 0.467 -3.386 -0.155 1.00 96.12 195 ARG A N 1
ATOM 1496 C CA . ARG A 1 195 ? -0.901 -3.555 -0.684 1.00 96.12 195 ARG A CA 1
ATOM 1497 C C . ARG A 1 195 ? -1.544 -4.868 -0.236 1.00 96.12 195 ARG A C 1
ATOM 1499 O O . ARG A 1 195 ? -2.732 -4.880 0.064 1.00 96.12 195 ARG A O 1
ATOM 1506 N N . GLN A 1 196 ? -0.773 -5.950 -0.138 1.00 96.38 196 GLN A N 1
ATOM 1507 C CA . GLN A 1 196 ? -1.258 -7.237 0.375 1.00 96.38 196 GLN A CA 1
ATOM 1508 C C . GLN A 1 196 ? -1.594 -7.212 1.868 1.00 96.38 196 GLN A C 1
ATOM 1510 O O . GLN A 1 196 ? -2.366 -8.056 2.319 1.00 96.38 196 GLN A O 1
ATOM 1515 N N . ALA A 1 197 ? -1.037 -6.271 2.634 1.00 97.25 197 ALA A N 1
ATOM 1516 C CA . ALA A 1 197 ? -1.359 -6.120 4.047 1.00 97.25 197 ALA A CA 1
ATOM 1517 C C . ALA A 1 197 ? -2.799 -5.631 4.263 1.00 97.25 197 ALA A C 1
ATOM 1519 O O . ALA A 1 197 ? -3.365 -5.896 5.318 1.00 97.25 197 ALA A O 1
ATOM 1520 N N . VAL A 1 198 ? -3.410 -4.946 3.292 1.00 97.12 198 VAL A N 1
ATOM 1521 C CA . VAL A 1 198 ? -4.788 -4.453 3.410 1.00 97.12 198 VAL A CA 1
ATOM 1522 C C . VAL A 1 198 ? -5.775 -5.572 3.080 1.00 97.12 198 VAL A C 1
ATOM 1524 O O . VAL A 1 198 ? -5.931 -5.974 1.927 1.00 97.12 198 VAL A O 1
ATOM 1527 N N . GLN A 1 199 ? -6.482 -6.056 4.097 1.00 97.12 199 GLN A N 1
ATOM 1528 C CA . GLN A 1 199 ? -7.526 -7.067 3.954 1.00 97.12 199 GLN A CA 1
ATOM 1529 C C . GLN A 1 199 ? -8.891 -6.408 3.751 1.00 97.12 199 GLN A C 1
ATOM 1531 O O . GLN A 1 199 ? -9.184 -5.375 4.348 1.00 97.12 199 GLN A O 1
ATOM 1536 N N . ASN A 1 200 ? -9.746 -7.027 2.932 1.00 96.38 200 ASN A N 1
ATOM 1537 C CA . ASN A 1 200 ? -11.119 -6.578 2.657 1.00 96.38 200 ASN A CA 1
ATOM 1538 C C . ASN A 1 200 ? -11.241 -5.074 2.309 1.00 96.38 200 ASN A C 1
ATOM 1540 O O . ASN A 1 200 ? -12.051 -4.378 2.924 1.00 96.38 200 ASN A O 1
ATOM 1544 N N . PRO A 1 201 ? -10.495 -4.533 1.323 1.00 95.69 201 PRO A N 1
ATOM 1545 C CA . PRO A 1 201 ? -10.457 -3.086 1.048 1.00 95.69 201 PRO A CA 1
ATOM 1546 C C . PRO A 1 201 ? -11.817 -2.472 0.662 1.00 95.69 201 PRO A C 1
ATOM 1548 O O . PRO A 1 201 ? -12.016 -1.265 0.768 1.00 95.69 201 PRO A O 1
ATOM 1551 N N . GLN A 1 202 ? -12.776 -3.297 0.234 1.00 96.25 202 GLN A N 1
ATOM 1552 C CA . GLN A 1 202 ? -14.118 -2.872 -0.179 1.00 96.25 202 GLN A CA 1
ATOM 1553 C C . GLN A 1 202 ? -15.163 -2.912 0.949 1.00 96.25 202 GLN A C 1
ATOM 1555 O O . GLN A 1 202 ? -16.325 -2.613 0.695 1.00 96.25 202 GLN A O 1
ATOM 1560 N N . ALA A 1 203 ? -14.787 -3.279 2.180 1.00 97.69 203 ALA A N 1
ATOM 1561 C CA . ALA A 1 203 ? -15.725 -3.305 3.301 1.00 97.69 203 ALA A CA 1
ATOM 1562 C C . ALA A 1 203 ? -16.259 -1.902 3.631 1.00 97.69 203 ALA A C 1
ATOM 1564 O O . ALA A 1 203 ? -15.583 -0.899 3.401 1.00 97.69 203 ALA A O 1
ATOM 1565 N N . GLU A 1 204 ? -17.459 -1.829 4.203 1.00 97.50 204 GLU A N 1
ATOM 1566 C CA . GLU A 1 204 ? -18.117 -0.560 4.553 1.00 97.50 204 GLU A CA 1
ATOM 1567 C C . GLU A 1 204 ? -17.501 0.117 5.786 1.00 97.50 204 GLU A C 1
ATOM 1569 O O . GLU A 1 204 ? -17.697 1.310 6.000 1.00 97.50 204 GLU A O 1
ATOM 1574 N N . ALA A 1 205 ? -16.735 -0.633 6.579 1.00 97.69 205 ALA A N 1
ATOM 1575 C CA . ALA A 1 205 ? -16.106 -0.173 7.805 1.00 97.69 205 ALA A CA 1
ATOM 1576 C C . ALA A 1 205 ? -14.662 -0.664 7.912 1.00 97.69 205 ALA A C 1
ATOM 1578 O O . ALA A 1 205 ? -14.269 -1.662 7.298 1.00 97.69 205 ALA A O 1
ATOM 1579 N N . VAL A 1 206 ? -13.889 0.049 8.722 1.00 98.31 206 VAL A N 1
ATOM 1580 C CA . VAL A 1 206 ? -12.478 -0.226 8.988 1.00 98.31 206 VAL A CA 1
ATOM 1581 C C . VAL A 1 206 ? -12.320 -0.660 10.439 1.00 98.31 206 VAL A C 1
ATOM 1583 O O . VAL A 1 206 ? -12.987 -0.116 11.313 1.00 98.31 206 VAL A O 1
ATOM 1586 N N . LEU A 1 207 ? -11.430 -1.610 10.708 1.00 97.88 207 LEU A N 1
ATOM 1587 C CA . LEU A 1 207 ? -11.021 -1.982 12.055 1.00 97.88 207 LEU A CA 1
ATOM 1588 C C . LEU A 1 207 ? -9.521 -1.750 12.222 1.00 97.88 207 LEU A C 1
ATOM 1590 O O . LEU A 1 207 ? -8.706 -2.356 11.524 1.00 97.88 207 LEU A O 1
ATOM 1594 N N . ILE A 1 208 ? -9.174 -0.913 13.192 1.00 96.38 208 ILE A N 1
ATOM 1595 C CA . ILE A 1 208 ? -7.810 -0.782 13.708 1.00 96.38 208 ILE A CA 1
ATOM 1596 C C . ILE A 1 208 ? -7.786 -1.242 15.156 1.00 96.38 208 ILE A C 1
ATOM 1598 O O . ILE A 1 208 ? -8.825 -1.347 15.817 1.00 96.38 208 ILE A O 1
ATOM 1602 N N . GLY A 1 209 ? -6.606 -1.537 15.680 1.00 94.19 209 GLY A N 1
ATOM 1603 C CA . GLY A 1 209 ? -6.553 -1.955 17.061 1.00 94.19 209 GLY A CA 1
ATOM 1604 C C . GLY A 1 209 ? -5.266 -2.600 17.505 1.00 94.19 209 GLY A C 1
ATOM 1605 O O . GLY A 1 209 ? -4.254 -2.648 16.808 1.00 94.19 209 GLY A O 1
ATOM 1606 N N . LYS A 1 210 ? -5.323 -3.105 18.731 1.00 91.19 210 LYS A N 1
ATOM 1607 C CA . LYS A 1 210 ? -4.214 -3.798 19.360 1.00 91.19 210 LYS A CA 1
ATOM 1608 C C . LYS A 1 210 ? -4.191 -5.251 18.913 1.00 91.19 210 LYS A C 1
ATOM 1610 O O . LYS A 1 210 ? -5.205 -5.951 18.959 1.00 91.19 210 LYS A O 1
ATOM 1615 N N . TYR A 1 211 ? -2.999 -5.697 18.538 1.00 90.38 211 TYR A N 1
ATOM 1616 C CA . TYR A 1 211 ? -2.699 -7.105 18.344 1.00 90.38 211 TYR A CA 1
ATOM 1617 C C . TYR A 1 211 ? -2.582 -7.806 19.704 1.00 90.38 211 TYR A C 1
ATOM 1619 O O . TYR A 1 211 ? -1.749 -7.450 20.544 1.00 90.38 211 TYR A O 1
ATOM 1627 N N . PHE A 1 212 ? -3.389 -8.837 19.904 1.00 88.69 212 PHE A N 1
ATOM 1628 C CA . PHE A 1 212 ? -3.357 -9.742 21.040 1.00 88.69 212 PHE A CA 1
ATOM 1629 C C . PHE A 1 212 ? -3.042 -11.151 20.536 1.00 88.69 212 PHE A C 1
ATOM 1631 O O . PHE A 1 212 ? -3.901 -11.853 20.008 1.00 88.69 212 PHE A O 1
ATOM 1638 N N . LYS A 1 213 ? -1.795 -11.590 20.728 1.00 87.19 213 LYS A N 1
ATOM 1639 C CA . LYS A 1 213 ? -1.320 -12.888 20.234 1.00 87.19 213 LYS A CA 1
ATOM 1640 C C . LYS A 1 213 ? -2.270 -14.030 20.615 1.00 87.19 213 LYS A C 1
ATOM 1642 O O . LYS A 1 213 ? -2.482 -14.283 21.799 1.00 87.19 213 LYS A O 1
ATOM 1647 N N . ASN A 1 214 ? -2.756 -14.759 19.607 1.00 86.38 214 ASN A N 1
ATOM 1648 C CA . ASN A 1 214 ? -3.659 -15.910 19.746 1.00 86.38 214 ASN A CA 1
ATOM 1649 C C . ASN A 1 214 ? -4.983 -15.599 20.475 1.00 86.38 214 ASN A C 1
ATOM 1651 O O . ASN A 1 214 ? -5.534 -16.478 21.139 1.00 86.38 214 ASN A O 1
ATOM 1655 N N . SER A 1 215 ? -5.480 -14.365 20.391 1.00 90.38 215 SER A N 1
ATOM 1656 C CA . SER A 1 215 ? -6.735 -13.952 21.021 1.00 90.38 215 SER A CA 1
ATOM 1657 C C . SER A 1 215 ? -7.798 -13.644 19.975 1.00 90.38 215 SER A C 1
ATOM 1659 O O . SER A 1 215 ? -7.521 -12.964 18.992 1.00 90.38 215 SER A O 1
ATOM 1661 N N . SER A 1 216 ? -9.042 -14.049 20.233 1.00 89.19 216 SER A N 1
ATOM 1662 C CA . SER A 1 216 ? -10.199 -13.634 19.428 1.00 89.19 216 SER A CA 1
ATOM 1663 C C . SER A 1 216 ? -10.509 -12.140 19.547 1.00 89.19 216 SER A C 1
ATOM 1665 O O . SER A 1 216 ? -11.282 -11.615 18.762 1.00 89.19 216 SER A O 1
ATOM 1667 N N . LEU A 1 217 ? -9.921 -11.451 20.531 1.00 89.81 217 LEU A N 1
ATOM 1668 C CA . LEU A 1 217 ? -10.034 -9.998 20.685 1.00 89.81 217 LEU A CA 1
ATOM 1669 C C . LEU A 1 217 ? -8.987 -9.235 19.867 1.00 89.81 217 LEU A C 1
ATOM 1671 O O . LEU A 1 217 ? -8.991 -8.005 19.860 1.00 89.81 217 LEU A O 1
ATOM 1675 N N . SER A 1 218 ? -8.058 -9.943 19.222 1.00 91.81 218 SER A N 1
ATOM 1676 C CA . SER A 1 218 ? -7.048 -9.330 18.367 1.00 91.81 218 SER A CA 1
ATOM 1677 C C . SER A 1 218 ? -7.698 -8.682 17.151 1.00 91.81 218 SER A C 1
ATOM 1679 O O . SER A 1 218 ? -8.604 -9.265 16.555 1.00 91.81 218 SER A O 1
ATOM 1681 N N . TYR A 1 219 ? -7.265 -7.472 16.793 1.00 93.00 219 TYR A N 1
ATOM 1682 C CA . TYR A 1 219 ? -7.944 -6.691 15.756 1.00 93.00 219 TYR A CA 1
ATOM 1683 C C . TYR A 1 219 ? -7.955 -7.404 14.397 1.00 93.00 219 TYR A C 1
ATOM 1685 O O . TYR A 1 219 ? -8.945 -7.323 13.686 1.00 93.00 219 TYR A O 1
ATOM 1693 N N . GLU A 1 220 ? -6.917 -8.158 14.043 1.00 93.25 220 GLU A N 1
ATOM 1694 C CA . GLU A 1 220 ? -6.885 -8.911 12.789 1.00 93.25 220 GLU A CA 1
ATOM 1695 C C . GLU A 1 220 ? -7.906 -10.054 12.777 1.00 93.25 220 GLU A C 1
ATOM 1697 O O . GLU A 1 220 ? -8.566 -10.272 11.767 1.00 93.25 220 GLU A O 1
ATOM 1702 N N . GLN A 1 221 ? -8.114 -10.733 13.911 1.00 94.25 221 GLN A N 1
ATOM 1703 C CA . GLN A 1 221 ? -9.129 -11.784 14.005 1.00 94.25 221 GLN A CA 1
ATOM 1704 C C . GLN A 1 221 ? -10.534 -11.183 13.930 1.00 94.25 221 GLN A C 1
ATOM 1706 O O . GLN A 1 221 ? -11.374 -11.653 13.169 1.00 94.25 221 GLN A O 1
ATOM 1711 N N . LEU A 1 222 ? -10.768 -10.097 14.669 1.00 95.69 222 LEU A N 1
ATOM 1712 C CA . LEU A 1 222 ? -12.032 -9.365 14.633 1.00 95.69 222 LEU A CA 1
ATOM 1713 C C . LEU A 1 222 ? -12.318 -8.781 13.243 1.00 95.69 222 LEU A C 1
ATOM 1715 O O . LEU A 1 222 ? -13.464 -8.779 12.803 1.00 95.69 222 LEU A O 1
ATOM 1719 N N . GLY A 1 223 ? -11.294 -8.299 12.540 1.00 94.88 223 GLY A N 1
ATOM 1720 C CA . GLY A 1 223 ? -11.420 -7.737 11.199 1.00 94.88 223 GLY A CA 1
ATOM 1721 C C . GLY A 1 223 ? -11.812 -8.795 10.173 1.00 94.88 223 GLY A C 1
ATOM 1722 O O . GLY A 1 223 ? -12.631 -8.524 9.294 1.00 94.88 223 GLY A O 1
ATOM 1723 N N . GLU A 1 224 ? -11.282 -10.012 10.312 1.00 94.69 224 GLU A N 1
ATOM 1724 C CA . GLU A 1 224 ? -11.705 -11.173 9.526 1.00 94.69 224 GLU A CA 1
ATOM 1725 C C . GLU A 1 224 ? -13.143 -11.594 9.867 1.00 94.69 224 GLU A C 1
ATOM 1727 O O . GLU A 1 224 ? -13.973 -11.696 8.961 1.00 94.69 224 GLU A O 1
ATOM 1732 N N . ASP A 1 225 ? -13.465 -11.757 11.153 1.00 95.56 225 ASP A N 1
ATOM 1733 C CA . ASP A 1 225 ? -14.774 -12.241 11.619 1.00 95.56 225 ASP A CA 1
ATOM 1734 C C . ASP A 1 225 ? -15.920 -11.264 11.298 1.00 95.56 225 ASP A C 1
ATOM 1736 O O . ASP A 1 225 ? -17.033 -11.682 10.966 1.00 95.56 225 ASP A O 1
ATOM 1740 N N . LEU A 1 226 ? -15.657 -9.956 11.382 1.00 95.81 226 LEU A N 1
ATOM 1741 C CA . LEU A 1 226 ? -16.616 -8.891 11.065 1.00 95.81 226 LEU A CA 1
ATOM 1742 C C . LEU A 1 226 ? -16.573 -8.468 9.595 1.00 95.81 226 LEU A C 1
ATOM 1744 O O . LEU A 1 226 ? -17.379 -7.639 9.175 1.00 95.81 226 LEU A O 1
ATOM 1748 N N . THR A 1 227 ? -15.664 -9.032 8.794 1.00 96.75 227 THR A N 1
ATOM 1749 C CA . THR A 1 227 ? -15.446 -8.674 7.382 1.00 96.75 227 THR A CA 1
ATOM 1750 C C . THR A 1 227 ? -15.126 -7.190 7.159 1.00 96.75 227 THR A C 1
ATOM 1752 O O . THR A 1 227 ? -15.451 -6.621 6.119 1.00 96.75 227 THR A O 1
ATOM 1755 N N . TYR A 1 228 ? -14.472 -6.552 8.132 1.00 97.62 228 TYR A N 1
ATOM 1756 C CA . TYR A 1 228 ? -14.047 -5.153 8.053 1.00 97.62 228 TYR A CA 1
ATOM 1757 C C . TYR A 1 228 ? -12.697 -5.023 7.344 1.00 97.62 228 TYR A C 1
ATOM 1759 O O . TYR A 1 228 ? -11.879 -5.954 7.334 1.00 97.62 228 TYR A O 1
ATOM 1767 N N . THR A 1 229 ? -12.453 -3.851 6.755 1.00 98.31 229 THR A N 1
ATOM 1768 C CA . THR A 1 229 ? -11.138 -3.503 6.219 1.00 98.31 229 THR A CA 1
ATOM 1769 C C . THR A 1 229 ? -10.149 -3.413 7.381 1.00 98.31 229 THR A C 1
ATOM 1771 O O . THR A 1 229 ? -10.399 -2.683 8.334 1.00 98.31 229 THR A O 1
ATOM 1774 N N . HIS A 1 230 ? -9.032 -4.131 7.327 1.00 97.56 230 HIS A N 1
ATOM 1775 C CA . HIS A 1 230 ? -8.023 -4.110 8.391 1.00 97.56 230 HIS A CA 1
ATOM 1776 C C . HIS A 1 230 ? -6.633 -4.423 7.833 1.00 97.56 230 HIS A C 1
ATOM 1778 O O . HIS A 1 230 ? -6.498 -4.928 6.717 1.00 97.56 230 HIS A O 1
ATOM 1784 N N . LEU A 1 231 ? -5.595 -4.137 8.618 1.00 96.62 231 LEU A N 1
ATOM 1785 C CA . LEU A 1 231 ? -4.229 -4.532 8.295 1.00 96.62 231 LEU A CA 1
ATOM 1786 C C . LEU A 1 231 ? -3.936 -5.942 8.809 1.00 96.62 231 LEU A C 1
ATOM 1788 O O . LEU A 1 231 ? -4.161 -6.257 9.970 1.00 96.62 231 LEU A O 1
ATOM 1792 N N . ASN A 1 232 ? -3.409 -6.798 7.944 1.00 95.56 232 ASN A N 1
ATOM 1793 C CA . ASN A 1 232 ? -2.832 -8.082 8.308 1.00 95.56 232 ASN A CA 1
ATOM 1794 C C . ASN A 1 232 ? -1.927 -8.563 7.170 1.00 95.56 232 ASN A C 1
ATOM 1796 O O . ASN A 1 232 ? -2.410 -8.887 6.084 1.00 95.56 232 ASN A O 1
ATOM 1800 N N . LEU A 1 233 ? -0.618 -8.643 7.414 1.00 94.81 233 LEU A N 1
ATOM 1801 C CA . LEU A 1 233 ? 0.313 -9.288 6.491 1.00 94.81 233 LEU A CA 1
ATOM 1802 C C . LEU A 1 233 ? 0.632 -10.687 7.018 1.00 94.81 233 LEU A C 1
ATOM 1804 O O . LEU A 1 233 ? 1.375 -10.849 7.985 1.00 94.81 233 LEU A O 1
ATOM 1808 N N . LYS A 1 234 ? 0.036 -11.706 6.396 1.00 92.38 234 LYS A N 1
ATOM 1809 C CA . LYS A 1 234 ? 0.181 -13.104 6.821 1.00 92.38 234 LYS A CA 1
ATOM 1810 C C . LYS A 1 234 ? 1.554 -13.663 6.436 1.00 92.38 234 LYS A C 1
ATOM 1812 O O . LYS A 1 234 ? 2.187 -13.213 5.485 1.00 92.38 234 LYS A O 1
ATOM 1817 N N . GLU A 1 235 ? 2.021 -14.680 7.155 1.00 92.69 235 GLU A N 1
ATOM 1818 C CA . GLU A 1 235 ? 3.194 -15.450 6.721 1.00 92.69 235 GLU A CA 1
ATOM 1819 C C . GLU A 1 235 ? 2.895 -16.183 5.393 1.00 92.69 235 GLU A C 1
ATOM 1821 O O . GLU A 1 235 ? 1.759 -16.625 5.193 1.00 92.69 235 GLU A O 1
ATOM 1826 N N . PRO A 1 236 ? 3.877 -16.333 4.480 1.00 95.56 236 PRO A N 1
ATOM 1827 C CA . PRO A 1 236 ? 5.301 -15.992 4.623 1.00 95.56 236 PRO A CA 1
ATOM 1828 C C . PRO A 1 236 ? 5.659 -14.524 4.306 1.00 95.56 236 PRO A C 1
ATOM 1830 O O . PRO A 1 236 ? 6.822 -14.137 4.421 1.00 95.56 236 PRO A O 1
ATOM 1833 N N . TYR A 1 237 ? 4.688 -13.705 3.899 1.00 96.19 237 TYR A N 1
ATOM 1834 C CA . TYR A 1 237 ? 4.915 -12.334 3.426 1.00 96.19 237 TYR A CA 1
ATOM 1835 C C . TYR A 1 237 ? 5.447 -11.404 4.521 1.00 96.19 237 TYR A C 1
ATOM 1837 O O . TYR A 1 237 ? 6.277 -10.534 4.258 1.00 96.19 237 TYR A O 1
ATOM 1845 N N . TRP A 1 238 ? 5.036 -11.620 5.774 1.00 95.25 238 TRP A N 1
ATOM 1846 C CA . TRP A 1 238 ? 5.618 -10.909 6.914 1.00 95.25 238 TRP A CA 1
ATOM 1847 C C . TRP A 1 238 ? 7.105 -11.224 7.104 1.00 95.25 238 TRP A C 1
ATOM 1849 O O . TRP A 1 238 ? 7.909 -10.320 7.353 1.00 95.25 238 TRP A O 1
ATOM 1859 N N . GLY A 1 239 ? 7.494 -12.495 6.974 1.00 97.00 239 GLY A N 1
ATOM 1860 C CA . GLY A 1 239 ? 8.892 -12.915 6.955 1.00 97.00 239 GLY A CA 1
ATOM 1861 C C . GLY A 1 239 ? 9.699 -12.227 5.854 1.00 97.00 239 GLY A C 1
ATOM 1862 O O . GLY A 1 239 ? 10.788 -11.724 6.130 1.00 97.00 239 GLY A O 1
ATOM 1863 N N . GLU A 1 240 ? 9.143 -12.147 4.643 1.00 96.88 240 GLU A N 1
ATOM 1864 C CA . GLU A 1 240 ? 9.762 -11.459 3.504 1.00 96.88 240 GLU A CA 1
ATOM 1865 C C . GLU A 1 240 ? 9.966 -9.963 3.778 1.00 96.88 240 GLU A C 1
ATOM 1867 O O . GLU A 1 240 ? 11.085 -9.465 3.652 1.00 96.88 240 GLU A O 1
ATOM 1872 N N . PHE A 1 241 ? 8.926 -9.264 4.247 1.00 97.06 241 PHE A N 1
ATOM 1873 C CA . PHE A 1 241 ? 9.010 -7.841 4.586 1.00 97.06 241 PHE A CA 1
ATOM 1874 C C . PHE A 1 241 ? 10.117 -7.565 5.613 1.00 97.06 241 PHE A C 1
ATOM 1876 O O . PHE A 1 241 ? 10.974 -6.707 5.399 1.00 97.06 241 PHE A O 1
ATOM 1883 N N . LYS A 1 242 ? 10.148 -8.332 6.713 1.00 96.69 242 LYS A N 1
ATOM 1884 C CA . LYS A 1 242 ? 11.201 -8.212 7.737 1.00 96.69 242 LYS A CA 1
ATOM 1885 C C . LYS A 1 242 ? 12.591 -8.500 7.175 1.00 96.69 242 LYS A C 1
ATOM 1887 O O . LYS A 1 242 ? 13.551 -7.856 7.595 1.00 96.69 242 LYS A O 1
ATOM 1892 N N . GLY A 1 243 ? 12.697 -9.458 6.254 1.00 97.38 243 GLY A N 1
ATOM 1893 C CA . GLY A 1 243 ? 13.939 -9.776 5.555 1.00 97.38 243 GLY A CA 1
ATOM 1894 C C . GLY A 1 243 ? 14.490 -8.557 4.824 1.00 97.38 243 GLY A C 1
ATOM 1895 O O . GLY A 1 243 ? 15.627 -8.170 5.080 1.00 97.38 243 GLY A O 1
ATOM 1896 N N . ILE A 1 244 ? 13.655 -7.895 4.018 1.00 96.38 244 ILE A N 1
ATOM 1897 C CA . ILE A 1 244 ? 14.039 -6.683 3.278 1.00 96.38 244 ILE A CA 1
ATOM 1898 C C . ILE A 1 244 ? 14.406 -5.548 4.247 1.00 96.38 244 ILE A C 1
ATOM 1900 O O . ILE A 1 244 ? 15.470 -4.944 4.117 1.00 96.38 244 ILE A O 1
ATOM 1904 N N . VAL A 1 245 ? 13.579 -5.281 5.265 1.00 95.50 245 VAL A N 1
ATOM 1905 C CA . VAL A 1 245 ? 13.861 -4.226 6.262 1.00 95.50 245 VAL A CA 1
ATOM 1906 C C . VAL A 1 245 ? 15.204 -4.452 6.960 1.00 95.50 245 VAL A C 1
ATOM 1908 O O . VAL A 1 245 ? 15.965 -3.502 7.151 1.00 95.50 245 VAL A O 1
ATOM 1911 N N . SER A 1 246 ? 15.513 -5.701 7.316 1.00 96.56 246 SER A N 1
ATOM 1912 C CA . SER A 1 246 ? 16.776 -6.057 7.964 1.00 96.56 246 SER A CA 1
ATOM 1913 C C . SER A 1 246 ? 17.967 -6.005 7.008 1.00 96.56 246 SER A C 1
ATOM 1915 O O . SER A 1 246 ? 19.039 -5.572 7.425 1.00 96.56 246 SER A O 1
ATOM 1917 N N . GLU A 1 247 ? 17.814 -6.462 5.764 1.00 97.25 247 GLU A N 1
ATOM 1918 C CA . GLU A 1 247 ? 18.890 -6.485 4.764 1.00 97.25 247 GLU A CA 1
ATOM 1919 C C . GLU A 1 247 ? 19.359 -5.070 4.410 1.00 97.25 247 GLU A C 1
ATOM 1921 O O . GLU A 1 247 ? 20.560 -4.829 4.276 1.00 97.25 247 GLU A O 1
ATOM 1926 N N . TYR A 1 248 ? 18.418 -4.127 4.326 1.00 97.06 248 TYR A N 1
ATOM 1927 C CA . TYR A 1 248 ? 18.687 -2.740 3.947 1.00 97.06 248 TYR A CA 1
ATOM 1928 C C . TYR A 1 248 ? 18.747 -1.764 5.132 1.00 97.06 248 TYR A C 1
ATOM 1930 O O . TYR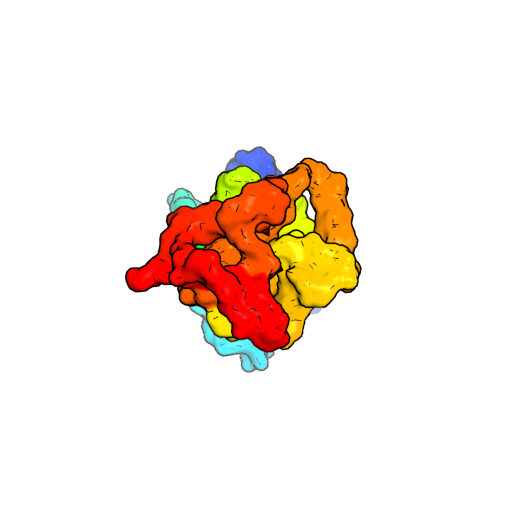 A 1 248 ? 18.951 -0.574 4.921 1.00 97.06 248 TYR A O 1
ATOM 1938 N N . ASN A 1 249 ? 18.623 -2.251 6.373 1.00 95.88 249 ASN A N 1
ATOM 1939 C CA . ASN A 1 249 ? 18.710 -1.448 7.599 1.00 95.88 249 ASN A CA 1
ATOM 1940 C C . ASN A 1 249 ? 17.753 -0.232 7.618 1.00 95.88 249 ASN A C 1
ATOM 1942 O O . ASN A 1 249 ? 18.128 0.852 8.060 1.00 95.88 249 ASN A O 1
ATOM 1946 N N . LEU A 1 250 ? 16.507 -0.418 7.160 1.00 90.94 250 LEU A N 1
ATOM 1947 C CA . LEU A 1 250 ? 15.523 0.669 6.981 1.00 90.94 250 LEU A CA 1
ATOM 1948 C C . LEU A 1 250 ? 14.943 1.226 8.304 1.00 90.94 250 LEU A C 1
ATOM 1950 O O . LEU A 1 250 ? 14.215 2.214 8.315 1.00 90.94 250 LEU A O 1
ATOM 1954 N N . GLY A 1 251 ? 15.269 0.611 9.443 1.00 91.00 251 GLY A N 1
ATOM 1955 C CA . GLY A 1 251 ? 14.820 1.038 10.770 1.00 91.00 251 GLY A CA 1
ATOM 1956 C C . GLY A 1 251 ? 13.395 0.595 11.130 1.00 91.00 251 GLY A C 1
ATOM 1957 O O . GLY A 1 251 ? 12.586 0.218 10.280 1.00 91.00 251 GLY A O 1
ATOM 1958 N N . GLU A 1 252 ? 13.078 0.640 12.428 1.00 86.12 252 GLU A N 1
ATOM 1959 C CA . GLU A 1 252 ? 11.813 0.128 12.989 1.00 86.12 252 GLU A CA 1
ATOM 1960 C C . GLU A 1 252 ? 10.570 0.906 12.513 1.00 86.12 252 GLU A C 1
ATOM 1962 O O . GLU A 1 252 ? 9.481 0.342 12.435 1.00 86.12 252 GLU A O 1
ATOM 1967 N N . GLY A 1 253 ? 10.735 2.173 12.115 1.00 92.94 253 GLY A N 1
ATOM 1968 C CA . GLY A 1 253 ? 9.658 3.019 11.584 1.00 92.94 253 GLY A CA 1
ATOM 1969 C C . GLY A 1 253 ? 9.186 2.651 10.172 1.00 92.94 253 GLY A C 1
ATOM 1970 O O . GLY A 1 253 ? 8.193 3.200 9.704 1.00 92.94 253 GLY A O 1
ATOM 1971 N N . THR A 1 254 ? 9.847 1.710 9.490 1.00 95.06 254 THR A N 1
ATOM 1972 C CA . THR A 1 254 ? 9.518 1.364 8.095 1.00 95.06 254 THR A CA 1
ATOM 1973 C C . THR A 1 254 ? 8.096 0.837 7.940 1.00 95.06 254 THR A C 1
ATOM 1975 O O . THR A 1 254 ? 7.402 1.198 6.996 1.00 95.06 254 THR A O 1
ATOM 1978 N N . TRP A 1 255 ? 7.641 -0.009 8.868 1.00 95.19 255 TRP A N 1
ATOM 1979 C CA . TRP A 1 255 ? 6.276 -0.538 8.829 1.00 95.19 255 TRP A CA 1
ATOM 1980 C C . TRP A 1 255 ? 5.235 0.570 9.025 1.00 95.19 255 TRP A C 1
ATOM 1982 O O . TRP A 1 255 ? 4.222 0.600 8.332 1.00 95.19 255 TRP A O 1
ATOM 1992 N N . TRP A 1 256 ? 5.524 1.524 9.912 1.00 95.25 256 TRP A N 1
ATOM 1993 C CA . TRP A 1 256 ? 4.675 2.692 10.101 1.00 95.25 256 TRP A CA 1
ATOM 1994 C C . TRP A 1 256 ? 4.579 3.526 8.817 1.00 95.25 256 TRP A C 1
ATOM 1996 O O . TRP A 1 256 ? 3.477 3.745 8.319 1.00 95.25 256 TRP A O 1
ATOM 2006 N N . GLU A 1 257 ? 5.716 3.932 8.243 1.00 96.25 257 GLU A N 1
ATOM 2007 C CA . GLU A 1 257 ? 5.736 4.819 7.070 1.00 96.25 257 GLU A CA 1
ATOM 2008 C C . GLU A 1 257 ? 5.199 4.157 5.797 1.00 96.25 257 GLU A C 1
ATOM 2010 O O . GLU A 1 257 ? 4.589 4.835 4.974 1.00 96.25 257 GLU A O 1
ATOM 2015 N N . LEU A 1 258 ? 5.414 2.850 5.617 1.00 96.62 258 LEU A N 1
ATOM 2016 C CA . LEU A 1 258 ? 5.045 2.150 4.382 1.00 96.62 258 LEU A CA 1
ATOM 2017 C C . LEU A 1 258 ? 3.753 1.340 4.480 1.00 96.62 258 LEU A C 1
ATOM 2019 O O . LEU A 1 258 ? 3.266 0.881 3.453 1.00 96.62 258 LEU A O 1
ATOM 2023 N N . VAL A 1 259 ? 3.194 1.115 5.668 1.00 96.94 259 VAL A N 1
ATOM 2024 C CA . VAL A 1 259 ? 1.973 0.306 5.801 1.00 96.94 259 VAL A CA 1
ATOM 2025 C C . VAL A 1 259 ? 0.911 1.028 6.611 1.00 96.94 259 VAL A C 1
ATOM 2027 O O . VAL A 1 259 ? -0.133 1.350 6.049 1.00 96.94 259 VAL A O 1
ATOM 2030 N N . ASN A 1 260 ? 1.159 1.336 7.888 1.00 97.12 260 ASN A N 1
ATOM 2031 C CA . ASN A 1 260 ? 0.129 1.960 8.731 1.00 97.12 260 ASN A CA 1
ATOM 2032 C C . ASN A 1 260 ? -0.278 3.340 8.213 1.00 97.12 260 ASN A C 1
ATOM 2034 O O . ASN A 1 260 ? -1.460 3.594 8.008 1.00 97.12 260 ASN A O 1
ATOM 2038 N N . ARG A 1 261 ? 0.683 4.235 7.975 1.00 97.06 261 ARG A N 1
ATOM 2039 C CA . ARG A 1 261 ? 0.381 5.613 7.588 1.00 97.06 261 ARG A CA 1
ATOM 2040 C C . ARG A 1 261 ? -0.375 5.697 6.252 1.00 97.06 261 ARG A C 1
ATOM 2042 O O . ARG A 1 261 ? -1.440 6.312 6.253 1.00 97.06 261 ARG A O 1
ATOM 2049 N N . PRO A 1 262 ? 0.080 5.070 5.147 1.00 96.94 262 PRO A N 1
ATOM 2050 C CA . PRO A 1 262 ? -0.672 5.086 3.893 1.00 96.94 262 PRO A CA 1
ATOM 2051 C C . PRO A 1 262 ? -2.064 4.463 4.029 1.00 96.94 262 PRO A C 1
ATOM 2053 O O . PRO A 1 262 ? -3.020 4.968 3.450 1.00 96.94 262 PRO A O 1
ATOM 2056 N N . PHE A 1 263 ? -2.198 3.400 4.831 1.00 97.56 263 PHE A N 1
ATOM 2057 C CA . PHE A 1 263 ? -3.495 2.795 5.120 1.00 97.56 263 PHE A CA 1
ATOM 2058 C C . PHE A 1 263 ? -4.447 3.776 5.812 1.00 97.56 263 PHE A C 1
ATOM 2060 O O . PHE A 1 263 ? -5.578 3.938 5.367 1.00 97.56 263 PHE A O 1
ATOM 2067 N N . ILE A 1 264 ? -3.995 4.473 6.857 1.00 98.06 264 ILE A N 1
ATOM 2068 C CA . ILE A 1 264 ? -4.817 5.460 7.570 1.00 98.06 264 ILE A CA 1
ATOM 2069 C C . ILE A 1 264 ? -5.183 6.649 6.673 1.00 98.06 264 ILE A C 1
ATOM 2071 O O . ILE A 1 264 ? -6.314 7.129 6.724 1.00 98.06 264 ILE A O 1
ATOM 2075 N N . GLU A 1 265 ? -4.267 7.098 5.816 1.00 97.00 265 GLU A N 1
ATOM 2076 C CA . GLU A 1 265 ? -4.544 8.148 4.831 1.00 97.00 265 GLU A CA 1
ATOM 2077 C C . GLU A 1 265 ? -5.613 7.702 3.810 1.00 97.00 265 GLU A C 1
ATOM 2079 O O . GLU A 1 265 ? -6.528 8.471 3.512 1.00 97.00 265 GLU A O 1
ATOM 2084 N N . GLU A 1 266 ? -5.562 6.455 3.322 1.00 96.06 266 GLU A N 1
ATOM 2085 C CA . GLU A 1 266 ? -6.590 5.870 2.439 1.00 96.06 266 GLU A CA 1
ATOM 2086 C C . GLU A 1 266 ? -7.944 5.740 3.158 1.00 96.06 266 GLU A C 1
ATOM 2088 O O . GLU A 1 266 ? -8.992 6.081 2.601 1.00 96.06 266 GLU A O 1
ATOM 2093 N N . VAL A 1 267 ? -7.934 5.316 4.426 1.00 96.69 267 VAL A N 1
ATOM 2094 C CA . VAL A 1 267 ? -9.131 5.253 5.277 1.00 96.69 267 VAL A CA 1
ATOM 2095 C C . VAL A 1 267 ? -9.765 6.634 5.411 1.00 96.69 267 VAL A C 1
ATOM 2097 O O . VAL A 1 267 ? -10.965 6.769 5.157 1.00 96.69 267 VAL A O 1
ATOM 2100 N N . ALA A 1 268 ? -8.969 7.659 5.718 1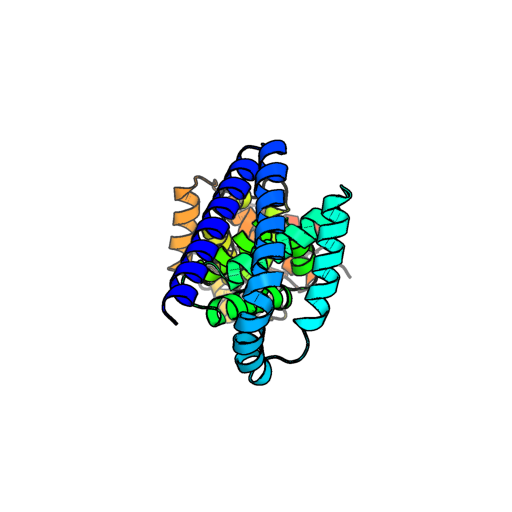.00 97.19 268 ALA A N 1
ATOM 2101 C CA . ALA A 1 268 ? -9.456 9.023 5.856 1.00 97.19 268 ALA A CA 1
ATOM 2102 C C . ALA A 1 268 ? -10.058 9.566 4.551 1.00 97.19 268 ALA A C 1
ATOM 2104 O O . ALA A 1 268 ? -11.121 10.185 4.571 1.00 97.19 268 ALA A O 1
ATOM 2105 N N . GLN A 1 269 ? -9.432 9.280 3.405 1.00 96.00 269 GLN A N 1
ATOM 2106 C CA . GLN A 1 269 ? -9.963 9.653 2.088 1.00 96.00 269 GLN A CA 1
ATOM 2107 C C . GLN A 1 269 ? -11.272 8.930 1.752 1.00 96.00 269 GLN A C 1
ATOM 2109 O O . GLN A 1 269 ? -12.139 9.500 1.089 1.00 96.00 269 GLN A O 1
ATOM 2114 N N . SER A 1 270 ? -11.425 7.681 2.200 1.00 96.38 270 SER A N 1
ATOM 2115 C CA . SER A 1 270 ? -12.635 6.891 1.956 1.00 96.38 270 SER A CA 1
ATOM 2116 C C . SER A 1 270 ? -13.844 7.352 2.775 1.00 96.38 270 SER A C 1
ATOM 2118 O O . SER A 1 270 ? -14.975 7.030 2.412 1.00 96.38 270 SER A O 1
ATOM 2120 N N . GLY A 1 271 ? -13.622 8.074 3.882 1.00 97.00 271 GLY A N 1
ATOM 2121 C CA . GLY A 1 271 ? -14.686 8.516 4.784 1.00 97.00 271 GLY A CA 1
ATOM 2122 C C . GLY A 1 271 ? -15.436 7.362 5.458 1.00 97.00 271 GLY A C 1
ATOM 2123 O O . GLY A 1 271 ? -16.589 7.517 5.854 1.00 97.00 271 GLY A O 1
ATOM 2124 N N . LYS A 1 272 ? -14.826 6.177 5.560 1.00 97.19 272 LYS A N 1
ATOM 2125 C CA . LYS A 1 272 ? -15.440 5.031 6.243 1.00 97.19 272 LYS A CA 1
ATOM 2126 C C . LYS A 1 272 ? -15.393 5.219 7.762 1.00 97.19 272 LYS A C 1
ATOM 2128 O O . LYS A 1 272 ? -14.417 5.787 8.258 1.00 97.19 272 LYS A O 1
ATOM 2133 N N . PRO A 1 273 ? -16.389 4.715 8.515 1.00 97.62 273 PRO A N 1
ATOM 2134 C CA . PRO A 1 273 ? -16.296 4.614 9.966 1.00 97.62 273 PRO A CA 1
ATOM 2135 C C . PRO A 1 273 ? -15.140 3.693 10.377 1.00 97.62 273 PRO A C 1
ATOM 2137 O O . PRO A 1 273 ? -14.901 2.656 9.747 1.00 97.62 273 PRO A O 1
ATOM 2140 N N . VAL A 1 274 ? -14.453 4.060 11.458 1.00 98.00 274 VAL A N 1
ATOM 2141 C CA . VAL A 1 274 ? -13.336 3.295 12.019 1.00 98.00 274 VAL A CA 1
ATOM 2142 C C . VAL A 1 274 ? -13.739 2.734 13.375 1.00 98.00 274 VAL A C 1
ATOM 2144 O O . VAL A 1 274 ? -14.066 3.474 14.299 1.00 98.00 274 VAL A O 1
ATOM 2147 N N . TYR A 1 275 ? -13.689 1.416 13.499 1.00 97.38 275 TYR A N 1
ATOM 2148 C CA . TYR A 1 275 ? -13.851 0.698 14.750 1.00 97.38 275 TYR A CA 1
ATOM 2149 C C . TYR A 1 275 ? -12.484 0.468 15.403 1.00 97.38 275 TYR A C 1
ATOM 2151 O O . TYR A 1 275 ? -11.494 0.208 14.714 1.00 97.38 275 TYR A O 1
ATOM 2159 N N . VAL A 1 276 ? -12.440 0.526 16.734 1.00 96.00 276 VAL A N 1
ATOM 2160 C CA . VAL A 1 276 ? -11.234 0.297 17.538 1.00 96.00 276 VAL A CA 1
ATOM 2161 C C . VAL A 1 276 ? -11.526 -0.739 18.623 1.00 96.00 276 VAL A C 1
ATOM 2163 O O . VAL A 1 276 ? -12.492 -0.603 19.375 1.00 96.00 276 VAL A O 1
ATOM 2166 N N . ASN A 1 277 ? -10.698 -1.785 18.720 1.00 93.81 277 ASN A N 1
ATOM 2167 C CA . ASN A 1 277 ? -10.885 -2.886 19.686 1.00 93.81 277 ASN A CA 1
ATOM 2168 C C . ASN A 1 277 ? -10.398 -2.580 21.118 1.00 93.81 277 ASN A C 1
ATOM 2170 O O . ASN A 1 277 ? -10.434 -3.449 21.988 1.00 93.81 277 ASN A O 1
ATOM 2174 N N . VAL A 1 278 ? -9.907 -1.367 21.363 1.00 91.56 278 VAL A N 1
ATOM 2175 C CA . VAL A 1 278 ? -9.462 -0.873 22.671 1.00 91.56 278 VAL A CA 1
ATOM 2176 C C . VAL A 1 278 ? -9.963 0.551 22.863 1.00 91.56 278 VAL A C 1
ATOM 2178 O O . VAL A 1 278 ? -10.182 1.259 21.883 1.00 91.56 278 VAL A O 1
ATOM 2181 N N . ASN A 1 279 ? -10.137 0.970 24.116 1.00 89.94 279 ASN A N 1
ATOM 2182 C CA . ASN A 1 279 ? -10.548 2.335 24.429 1.00 89.94 279 ASN A CA 1
ATOM 2183 C C . ASN A 1 279 ? -9.440 3.334 24.029 1.00 89.94 279 ASN A C 1
ATOM 2185 O O . ASN A 1 279 ? -8.356 3.264 24.616 1.00 89.94 279 ASN A O 1
ATOM 2189 N N . PRO A 1 280 ? -9.689 4.265 23.084 1.00 85.31 280 PRO A N 1
ATOM 2190 C CA . PRO A 1 280 ? -8.712 5.284 22.688 1.00 85.31 280 PRO A CA 1
ATOM 2191 C C . PRO A 1 280 ? -8.333 6.247 23.821 1.00 85.31 280 PRO A C 1
ATOM 2193 O O . PRO A 1 280 ? -7.266 6.855 23.782 1.00 85.31 280 PRO A O 1
ATOM 2196 N N . GLU A 1 281 ? -9.192 6.387 24.834 1.00 84.25 281 GLU A N 1
ATOM 2197 C CA . GLU A 1 281 ? -8.976 7.274 25.981 1.00 84.25 281 GLU A CA 1
ATOM 2198 C C . GLU A 1 281 ? -8.257 6.591 27.153 1.00 84.25 281 GLU A C 1
ATOM 2200 O O . GLU A 1 281 ? -7.867 7.270 28.101 1.00 84.25 281 GLU A O 1
ATOM 2205 N N . ASP A 1 282 ? -8.063 5.265 27.122 1.00 84.06 282 ASP A N 1
ATOM 2206 C CA . ASP A 1 282 ? -7.355 4.540 28.183 1.00 84.06 282 ASP A CA 1
ATOM 2207 C C . ASP A 1 282 ? -5.834 4.587 27.949 1.00 84.06 282 ASP A C 1
ATOM 2209 O O . ASP A 1 282 ? -5.317 3.827 27.125 1.00 84.06 282 ASP A O 1
ATOM 2213 N N . PRO A 1 283 ? -5.068 5.391 28.712 1.00 76.25 283 PRO A N 1
ATOM 2214 C CA . PRO A 1 283 ? -3.632 5.550 28.503 1.00 76.25 283 PRO A CA 1
ATOM 2215 C C . PRO A 1 283 ? -2.823 4.274 28.775 1.00 76.25 283 PRO A C 1
ATOM 2217 O O . PRO A 1 283 ? -1.671 4.196 28.353 1.00 76.25 283 PRO A O 1
ATOM 2220 N N . VAL A 1 284 ? -3.376 3.273 29.468 1.00 77.38 284 VAL A N 1
ATOM 2221 C CA . VAL A 1 284 ? -2.696 1.994 29.730 1.00 77.38 284 VAL A CA 1
ATOM 2222 C C . VAL A 1 284 ? -2.917 1.020 28.574 1.00 77.38 284 VAL A C 1
ATOM 2224 O O . VAL A 1 284 ? -1.976 0.355 28.133 1.00 77.38 284 VAL A O 1
ATOM 2227 N N . ALA A 1 285 ? -4.142 0.941 28.049 1.00 69.44 285 ALA A N 1
ATOM 2228 C CA . ALA A 1 285 ? -4.439 0.110 26.882 1.00 69.44 285 ALA A CA 1
ATOM 2229 C C . ALA A 1 285 ? -3.813 0.679 25.596 1.00 69.44 285 ALA A C 1
ATOM 2231 O O . ALA A 1 285 ? -3.307 -0.096 24.771 1.00 69.44 285 ALA A O 1
ATOM 2232 N N . PHE A 1 286 ? -3.808 2.011 25.489 1.00 71.12 286 PHE A N 1
ATOM 2233 C CA . PHE A 1 286 ? -3.380 2.820 24.346 1.00 71.12 286 PHE A CA 1
ATOM 2234 C C . PHE A 1 286 ? -1.913 3.276 24.408 1.00 71.12 286 PHE A C 1
ATOM 2236 O O . PHE A 1 286 ? -1.361 3.737 23.411 1.00 71.12 286 PHE A O 1
ATOM 2243 N N . GLY A 1 287 ? -1.276 3.171 25.578 1.00 61.28 287 GLY A N 1
ATOM 2244 C CA . GLY A 1 287 ? 0.031 3.757 25.862 1.00 61.28 287 GLY A CA 1
ATOM 2245 C C . GLY A 1 287 ? 1.157 3.207 24.992 1.00 61.28 287 GLY A C 1
ATOM 2246 O O . GLY A 1 287 ? 1.762 2.192 25.329 1.00 61.28 287 GLY A O 1
ATOM 2247 N N . THR A 1 288 ? 1.490 3.966 23.944 1.00 67.50 288 THR A N 1
ATOM 2248 C CA . THR A 1 288 ? 2.619 3.824 23.004 1.00 67.50 288 THR A CA 1
ATOM 2249 C C . THR A 1 288 ? 2.470 2.762 21.901 1.00 67.50 288 THR A C 1
ATOM 2251 O O . THR A 1 288 ? 1.920 1.683 22.105 1.00 67.50 288 THR A O 1
ATOM 2254 N N . GLY A 1 289 ? 2.985 3.083 20.705 1.00 84.38 289 GLY A N 1
ATOM 2255 C CA . GLY A 1 289 ? 3.031 2.196 19.534 1.00 84.38 289 GLY A CA 1
ATOM 2256 C C . GLY A 1 289 ? 2.241 2.713 18.328 1.00 84.38 289 GLY A C 1
ATOM 2257 O O . GLY A 1 289 ? 1.686 3.808 18.364 1.00 84.38 289 GLY A O 1
ATOM 2258 N N . ASN A 1 290 ? 2.172 1.905 17.264 1.00 90.56 290 ASN A N 1
ATOM 2259 C CA . ASN A 1 290 ? 1.553 2.311 15.996 1.00 90.56 290 ASN A CA 1
ATOM 2260 C C . ASN A 1 290 ? 0.083 2.707 16.160 1.00 90.56 290 ASN A C 1
ATOM 2262 O O . ASN A 1 290 ? -0.301 3.730 15.619 1.00 90.56 290 ASN A O 1
ATOM 2266 N N . LEU A 1 291 ? -0.705 1.984 16.968 1.00 91.81 291 LEU A N 1
ATOM 2267 C CA . LEU A 1 291 ? -2.120 2.313 17.198 1.00 91.81 291 LEU A CA 1
ATOM 2268 C C . LEU A 1 291 ? -2.320 3.736 17.735 1.00 91.81 291 LEU A C 1
ATOM 2270 O O . LEU A 1 291 ? -3.276 4.412 17.364 1.00 91.81 291 LEU A O 1
ATOM 2274 N N . HIS A 1 292 ? -1.406 4.207 18.587 1.00 91.88 292 HIS A N 1
ATOM 2275 C CA . HIS A 1 292 ? -1.442 5.581 19.072 1.00 91.88 292 HIS A CA 1
ATOM 2276 C C . HIS A 1 292 ? -1.305 6.580 17.924 1.00 91.88 292 HIS A C 1
ATOM 2278 O O . HIS A 1 292 ? -2.124 7.486 17.782 1.00 91.88 292 HIS A O 1
ATOM 2284 N N . SER A 1 293 ? -0.306 6.361 17.072 1.00 94.00 293 SER A N 1
ATOM 2285 C CA . SER A 1 293 ? -0.056 7.183 15.892 1.00 94.00 293 SER A CA 1
ATOM 2286 C C . SER A 1 293 ? -1.175 7.075 14.848 1.00 94.00 293 SER A C 1
ATOM 2288 O O . SER A 1 293 ? -1.509 8.080 14.229 1.00 94.00 293 SER A O 1
ATOM 2290 N N . GLU A 1 294 ? -1.798 5.902 14.676 1.00 95.69 294 GLU A N 1
ATOM 2291 C CA . GLU A 1 294 ? -2.953 5.705 13.785 1.00 95.69 294 GLU A CA 1
ATOM 2292 C C . GLU A 1 294 ? -4.144 6.563 14.217 1.00 95.69 294 GLU A C 1
ATOM 2294 O O . GLU A 1 294 ? -4.708 7.292 13.402 1.00 95.69 294 GLU A O 1
ATOM 2299 N N . ILE A 1 295 ? -4.507 6.509 15.503 1.00 94.19 295 ILE A N 1
ATOM 2300 C CA . ILE A 1 295 ? -5.626 7.290 16.047 1.00 94.19 295 ILE A CA 1
ATOM 2301 C C . ILE A 1 295 ? -5.321 8.786 15.991 1.00 94.19 295 ILE A C 1
ATOM 2303 O O . ILE A 1 295 ? -6.190 9.558 15.586 1.00 94.19 295 ILE A O 1
ATOM 2307 N N . GLN A 1 296 ? -4.100 9.198 16.344 1.00 94.38 296 GLN A N 1
ATOM 2308 C CA . GLN A 1 296 ? -3.697 10.600 16.244 1.00 94.38 296 GLN A CA 1
ATOM 2309 C C . GLN A 1 296 ? -3.829 11.110 14.801 1.00 94.38 296 GLN A C 1
ATOM 2311 O O . GLN A 1 296 ? -4.399 12.174 14.574 1.00 94.38 296 GLN A O 1
ATOM 2316 N N . LEU A 1 297 ? -3.364 10.335 13.819 1.00 96.31 297 LEU A N 1
ATOM 2317 C CA . LEU A 1 297 ? -3.454 10.718 12.413 1.00 96.31 297 LEU A CA 1
ATOM 2318 C C . LEU A 1 297 ? -4.913 10.785 11.926 1.00 96.31 297 LEU A C 1
ATOM 2320 O O . LEU A 1 297 ? -5.276 11.719 11.216 1.00 96.31 297 LEU A O 1
ATOM 2324 N N . LEU A 1 298 ? -5.781 9.858 12.346 1.00 97.06 298 LEU A N 1
ATOM 2325 C CA . LEU A 1 298 ? -7.223 9.944 12.067 1.00 97.06 298 LEU A CA 1
ATOM 2326 C C . LEU A 1 298 ? -7.846 11.222 12.651 1.00 97.06 298 LEU A C 1
ATOM 2328 O O . LEU A 1 298 ? -8.631 11.887 11.974 1.00 97.06 298 LEU A O 1
ATOM 2332 N N . GLN A 1 299 ? -7.481 11.595 13.880 1.00 95.88 299 GLN A N 1
ATOM 2333 C CA . GLN A 1 299 ? -7.939 12.838 14.511 1.00 95.88 299 GLN A CA 1
ATOM 2334 C C . GLN A 1 299 ? -7.443 14.082 13.762 1.00 95.88 299 GLN A C 1
ATOM 2336 O O . GLN A 1 299 ? -8.195 15.044 13.615 1.00 95.88 299 GLN A O 1
ATOM 2341 N N . GLU A 1 300 ? -6.219 14.061 13.224 1.00 97.25 300 GLU A N 1
ATOM 2342 C CA . GLU A 1 300 ? -5.700 15.127 12.351 1.00 97.25 300 GLU A CA 1
ATOM 2343 C C . GLU A 1 300 ? -6.511 15.260 11.048 1.00 97.25 300 GLU A C 1
ATOM 2345 O O . GLU A 1 300 ? -6.683 16.371 10.542 1.00 97.25 300 GLU A O 1
ATOM 2350 N N . PHE A 1 301 ? -7.086 14.160 10.547 1.00 97.81 301 PHE A N 1
ATOM 2351 C CA . PHE A 1 301 ? -8.059 14.160 9.446 1.00 97.81 301 PHE A CA 1
ATOM 2352 C C . PHE A 1 301 ? -9.495 14.527 9.869 1.00 97.81 301 PHE A C 1
ATOM 2354 O O . PHE A 1 301 ? -10.396 14.551 9.029 1.00 97.81 301 PHE A O 1
ATOM 2361 N N . GLY A 1 302 ? -9.721 14.843 11.146 1.00 97.38 302 GLY A N 1
ATOM 2362 C CA . GLY A 1 302 ? -11.017 15.270 11.674 1.00 97.38 302 GLY A CA 1
ATOM 2363 C C . GLY A 1 302 ? -11.941 14.131 12.099 1.00 97.38 302 GLY A C 1
ATOM 2364 O O . GLY A 1 302 ? -13.137 14.363 12.255 1.00 97.38 302 GLY A O 1
ATOM 2365 N N . TYR A 1 303 ? -11.425 12.909 12.270 1.00 97.12 303 TYR A N 1
ATOM 2366 C CA . TYR A 1 303 ? -12.220 11.833 12.853 1.00 97.12 303 TYR A CA 1
ATOM 2367 C C . TYR A 1 303 ? -12.469 12.075 14.344 1.00 97.12 303 TYR A C 1
ATOM 2369 O O . TYR A 1 303 ? -11.547 12.389 15.099 1.00 97.12 303 TYR A O 1
ATOM 2377 N N . GLU A 1 304 ? -13.703 11.837 14.784 1.00 96.06 304 GLU A N 1
ATOM 2378 C CA . GLU A 1 304 ? -14.134 12.046 16.168 1.00 96.06 304 GLU A CA 1
ATOM 2379 C C . GLU A 1 304 ? -14.714 10.764 16.771 1.00 96.06 304 GLU A C 1
ATOM 2381 O O . GLU A 1 304 ? -15.427 10.009 16.106 1.00 96.06 304 GLU A O 1
ATOM 2386 N N . LEU A 1 305 ? -14.433 10.527 18.054 1.00 94.44 305 LEU A N 1
ATOM 2387 C CA . LEU A 1 305 ? -15.063 9.454 18.818 1.00 94.44 305 LEU A CA 1
ATOM 2388 C C . LEU A 1 305 ? -16.536 9.809 19.072 1.00 94.44 305 LEU A C 1
ATOM 2390 O O . LEU A 1 305 ? -16.836 10.867 19.618 1.00 94.44 305 LEU A O 1
ATOM 2394 N N . VAL A 1 306 ? -17.463 8.929 18.691 1.00 91.81 306 VAL A N 1
ATOM 2395 C CA . VAL A 1 306 ? -18.909 9.238 18.753 1.00 91.81 306 VAL A CA 1
ATOM 2396 C C . VAL A 1 306 ? -19.553 8.929 20.103 1.00 91.81 306 VAL A C 1
ATOM 2398 O O . VAL A 1 306 ? -20.648 9.413 20.388 1.00 91.81 306 VAL A O 1
ATOM 2401 N N . SER A 1 307 ? -18.906 8.123 20.941 1.00 86.12 307 SER A N 1
ATOM 2402 C CA . SER A 1 307 ? -19.486 7.648 22.196 1.00 86.12 307 SER A CA 1
ATOM 2403 C C . SER A 1 307 ? -18.419 7.445 23.266 1.00 86.12 307 SER A C 1
ATOM 2405 O O . SER A 1 307 ? -17.359 6.895 22.984 1.00 86.12 307 SER A O 1
ATOM 2407 N N . GLU A 1 308 ? -18.756 7.818 24.505 1.00 85.62 308 GLU A N 1
ATOM 2408 C CA . GLU A 1 308 ? -17.992 7.499 25.724 1.00 85.62 308 GLU A CA 1
ATOM 2409 C C . GLU A 1 308 ? -18.141 6.024 26.146 1.00 85.62 308 GLU A C 1
ATOM 2411 O O . GLU A 1 308 ? -17.486 5.565 27.078 1.00 85.62 308 GLU A O 1
ATOM 2416 N N . GLN A 1 309 ? -19.030 5.273 25.491 1.00 90.19 309 GLN A N 1
ATOM 2417 C CA . GLN A 1 309 ? -19.237 3.843 25.720 1.00 90.19 309 GLN A CA 1
ATOM 2418 C C . GLN A 1 309 ? -18.998 3.047 24.434 1.00 90.19 309 GLN A C 1
ATOM 2420 O O . GLN A 1 309 ? -19.410 3.502 23.357 1.00 90.19 309 GLN A O 1
ATOM 2425 N N . PRO A 1 310 ? -18.396 1.848 24.522 1.00 93.88 310 PRO A N 1
ATOM 2426 C CA . PRO A 1 310 ? -18.239 0.994 23.359 1.00 93.88 310 PRO A CA 1
ATOM 2427 C C . PRO A 1 310 ? -19.600 0.501 22.856 1.00 93.88 310 PRO A C 1
ATOM 2429 O O . PRO A 1 310 ? -20.564 0.350 23.607 1.00 93.88 310 PRO A O 1
ATOM 2432 N N . VAL A 1 311 ? -19.667 0.212 21.564 1.00 94.06 311 VAL A N 1
ATOM 2433 C CA . VAL A 1 311 ? -20.824 -0.387 20.906 1.00 94.06 311 VAL A CA 1
ATOM 2434 C C . VAL A 1 311 ? -20.593 -1.887 20.786 1.00 94.06 311 VAL A C 1
ATOM 2436 O O . VAL A 1 311 ? -19.516 -2.329 20.388 1.00 94.06 311 VAL A O 1
ATOM 2439 N N . THR A 1 312 ? -21.602 -2.690 21.116 1.00 94.56 312 THR A N 1
ATOM 2440 C CA . THR A 1 312 ? -21.517 -4.145 20.971 1.00 94.56 312 THR A CA 1
ATOM 2441 C C . THR A 1 312 ? -21.814 -4.566 19.531 1.00 94.56 312 THR A C 1
ATOM 2443 O O . THR A 1 312 ? -22.944 -4.435 19.061 1.00 94.56 312 THR A O 1
ATOM 2446 N N . VAL A 1 313 ? -20.822 -5.136 18.847 1.00 90.94 313 VAL A N 1
ATOM 2447 C CA . VAL A 1 313 ? -20.941 -5.718 17.503 1.00 90.94 313 VAL A CA 1
ATOM 2448 C C . VAL A 1 313 ? -20.659 -7.214 17.605 1.00 90.94 313 VAL A C 1
ATOM 2450 O O . VAL A 1 313 ? -19.573 -7.614 18.009 1.00 90.94 313 VAL A O 1
ATOM 2453 N N . ASN A 1 314 ? -21.649 -8.059 17.294 1.00 88.81 314 ASN A N 1
ATOM 2454 C CA . ASN A 1 314 ? -21.547 -9.525 17.406 1.00 88.81 314 ASN A CA 1
ATOM 2455 C C . ASN A 1 314 ? -21.015 -10.026 18.768 1.00 88.81 314 ASN A C 1
ATOM 2457 O O . ASN A 1 314 ? -20.312 -11.030 18.844 1.00 88.81 314 ASN A O 1
ATOM 2461 N N . GLY A 1 315 ? -21.360 -9.331 19.857 1.00 89.50 315 GLY A N 1
ATOM 2462 C CA . GLY A 1 315 ? -20.917 -9.674 21.213 1.00 89.50 315 GLY A CA 1
ATOM 2463 C C . GLY A 1 315 ? -19.535 -9.134 21.602 1.00 89.50 315 GLY A C 1
ATOM 2464 O O . GLY A 1 315 ? -19.072 -9.436 22.698 1.00 89.50 315 GLY A O 1
ATOM 2465 N N . VAL A 1 316 ? -18.897 -8.331 20.746 1.00 91.12 316 VAL A N 1
ATOM 2466 C CA . VAL A 1 316 ? -17.610 -7.671 21.007 1.00 91.12 316 VAL A CA 1
ATOM 2467 C C . VAL A 1 316 ? -17.832 -6.177 21.213 1.00 91.12 316 VAL A C 1
ATOM 2469 O O . VAL A 1 316 ? -18.542 -5.539 20.442 1.00 91.12 316 VAL A O 1
ATOM 2472 N N . GLU A 1 317 ? -17.230 -5.614 22.255 1.00 94.56 317 GLU A N 1
ATOM 2473 C CA . GLU A 1 317 ? -17.269 -4.179 22.541 1.00 94.56 317 GLU A CA 1
ATOM 2474 C C . GLU A 1 317 ? -16.218 -3.437 21.707 1.00 94.56 317 GLU A C 1
ATOM 2476 O O . GLU A 1 317 ? -15.022 -3.696 21.837 1.00 94.56 317 GLU A O 1
ATOM 2481 N N . LEU A 1 318 ? -16.667 -2.519 20.848 1.00 95.56 318 LEU A N 1
ATOM 2482 C CA . LEU A 1 318 ? -15.815 -1.729 19.958 1.00 95.56 318 LEU A CA 1
ATOM 2483 C C . LEU A 1 318 ? -16.103 -0.236 20.101 1.00 95.56 318 LEU A C 1
ATOM 2485 O O . LEU A 1 318 ? -17.250 0.184 20.234 1.00 95.56 318 LEU A O 1
ATOM 2489 N N . TRP A 1 319 ? -15.065 0.579 19.999 1.00 96.12 319 TRP A N 1
ATOM 2490 C CA . TRP A 1 319 ? -15.179 2.035 19.960 1.00 96.12 319 TRP A CA 1
ATOM 2491 C C . TRP A 1 319 ? -15.311 2.503 18.515 1.00 96.12 319 TRP A C 1
ATOM 2493 O O . TRP A 1 319 ? -14.741 1.873 17.629 1.00 96.12 319 TRP A O 1
ATOM 2503 N N . ILE A 1 320 ? -16.065 3.577 18.261 1.00 96.62 320 ILE A N 1
ATOM 2504 C CA . ILE A 1 320 ? -16.341 4.053 16.896 1.00 96.62 320 ILE A CA 1
ATOM 2505 C C . ILE A 1 320 ? -15.853 5.486 16.730 1.00 96.62 320 ILE A C 1
ATOM 2507 O O . ILE A 1 320 ? -16.338 6.396 17.406 1.00 96.62 320 ILE A O 1
ATOM 2511 N N . M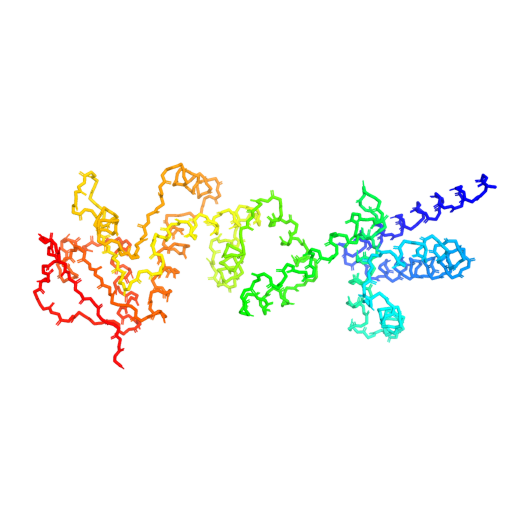ET A 1 321 ? -14.949 5.675 15.776 1.00 96.62 321 MET A N 1
ATOM 2512 C CA . MET A 1 321 ? -14.556 6.975 15.256 1.00 96.62 321 MET A CA 1
ATOM 2513 C C . MET A 1 321 ? -15.268 7.224 13.924 1.00 96.62 321 MET A C 1
ATOM 2515 O O . MET A 1 321 ? -15.237 6.379 13.024 1.00 96.62 321 MET A O 1
ATOM 2519 N N . MET A 1 322 ? -15.910 8.382 13.793 1.00 97.50 322 MET A N 1
ATOM 2520 C CA . MET A 1 322 ? -16.602 8.790 12.569 1.00 97.50 322 MET A CA 1
ATOM 2521 C C . MET A 1 322 ? -15.819 9.879 11.838 1.00 97.50 322 MET A C 1
ATOM 2523 O O . MET A 1 322 ? -15.210 10.714 12.506 1.00 97.50 322 MET A O 1
ATOM 2527 N N . PRO A 1 323 ? -15.858 9.900 10.493 1.00 97.06 323 PRO A N 1
ATOM 2528 C CA . PRO A 1 323 ? -15.286 10.989 9.705 1.00 97.06 323 PRO A CA 1
ATOM 2529 C C . PRO A 1 323 ? -16.001 12.323 9.996 1.00 97.06 323 PRO A C 1
ATOM 2531 O O . PRO A 1 323 ? -17.133 12.320 10.502 1.00 97.06 323 PRO A O 1
ATOM 2534 N N . PRO A 1 324 ? -15.394 13.463 9.624 1.00 95.12 324 PRO A N 1
ATOM 2535 C CA . PRO A 1 324 ? -16.067 14.757 9.693 1.00 95.12 324 PRO A CA 1
ATOM 2536 C C . PRO A 1 324 ? -17.342 14.766 8.827 1.00 95.12 324 PRO A C 1
ATOM 2538 O O . PRO A 1 324 ? -17.399 14.124 7.777 1.00 95.12 324 PRO A O 1
ATOM 2541 N N . LYS A 1 325 ? -18.374 15.481 9.295 1.00 86.81 325 LYS A N 1
ATOM 2542 C CA . LYS A 1 325 ? -19.673 15.624 8.611 1.00 86.81 325 LYS A CA 1
ATOM 2543 C C . LYS A 1 325 ? -19.619 16.524 7.382 1.00 86.81 325 LYS A C 1
ATOM 2545 O O . LYS A 1 325 ? -18.872 17.526 7.415 1.00 86.81 325 LYS A O 1
#

Radius of gyration: 27.4 Å; chains: 1; bounding box: 52×39×82 Å

pLDDT: mean 78.28, std 21.43, range [34.0, 98.31]

Foldseek 3Di:
DVVLVVLVVVLLVLLVVLVVQLVVCVVVVNVVSVCVSVVCNVVSCCVCCVPPVCVPVCVVCVVVVVPDDPDDPVVVVVVLVVLVVCVVVVNPSSVLSVVVVVVLVCLCPPPDDHNVRSVVVVVCLVCLLVQEDPVLSVLLVPDRPVVNVVLSVLCVVLVQHRQLSSLLSVQCVDPPRLLVLDDSNVSSLLSRLLVVQWALPPDLAAEDEDADPPDCLGRVNVCVVVVHTYGDRDPPSVVVNVVSCVVSVSDPCNCVSSHLVVVLVVVLVVQGKYKYSDDLPDCVRQVDDSSVVSVVVQVVSVWDWPDPFFDQDPNGGITITGGDD